Protein AF-A0A1E3YNJ9-F1 (afdb_monomer)

Sequence (298 aa):
MRACDGAISGGDGPVDPVRRWPCVVFVIGLLGLYGPTLVGLASDWITDDNYAHGILVPPFVAWLVWQRRDRLRDLPVRPSAFGAWMVAAGLLLYLLGQTAFEFFLTRVSLLVVMAGALVYLFGWRHLRACAFPFVLVALAIPLPALIFNEIALPLQLVASRLGVGLLDLAQVPAIREGNVIYLPQATLEVAEACSGVRSLMSLGTLALVYGYLARPSLAARSLVLISVLPAVIVANGLRVAASGLVAHRFGADAALGPLHAVAGWIFFGTALLLIAAVDRASSAWPGGRAGAVAGEPV

Solvent-accessible surface area (backbone atoms only — not comparable to full-atom values): 15883 Å² total; per-residue (Å²): 141,80,84,81,81,81,76,80,79,79,78,88,68,73,86,53,75,83,56,52,56,61,52,50,54,48,51,53,51,46,50,68,72,40,41,67,58,53,51,52,53,53,47,43,24,73,74,34,76,62,41,38,58,31,66,56,40,62,62,50,39,51,51,54,50,60,75,38,45,65,66,59,66,73,47,81,75,50,54,31,78,65,14,54,56,35,27,51,51,12,53,50,38,28,50,50,13,62,77,66,74,35,65,45,43,36,55,52,14,53,54,37,28,53,50,9,48,38,16,33,61,39,3,65,67,50,42,60,76,41,42,65,52,52,52,49,55,55,72,45,52,69,68,52,68,69,62,47,48,68,52,32,52,60,39,13,39,51,20,41,51,46,8,46,58,49,27,51,74,68,71,43,75,66,47,76,59,72,38,35,38,42,38,96,68,31,76,46,68,49,43,76,92,54,19,35,51,41,55,44,50,41,47,38,51,49,28,48,53,45,20,67,76,74,35,92,47,69,68,57,22,49,50,40,38,60,37,36,59,62,22,35,48,52,25,35,10,52,46,45,23,51,38,49,54,39,13,69,76,63,28,47,65,54,32,70,37,76,56,36,61,54,47,52,54,52,30,48,51,47,20,52,51,46,32,51,49,52,46,50,56,58,71,69,42,73,83,61,66,75,63,74,81,70,84,78,84,133

Structure (mmCIF, N/CA/C/O backbone):
data_AF-A0A1E3YNJ9-F1
#
_entry.id   AF-A0A1E3YNJ9-F1
#
loop_
_atom_site.group_PDB
_atom_site.id
_atom_site.type_symbol
_atom_site.label_atom_id
_atom_site.label_alt_id
_atom_site.label_comp_id
_atom_site.label_asym_id
_atom_site.label_entity_id
_atom_site.label_seq_id
_atom_site.pdbx_PDB_ins_code
_atom_site.Cartn_x
_atom_site.Cartn_y
_atom_site.Cartn_z
_atom_site.occupancy
_atom_site.B_iso_or_equiv
_atom_site.auth_seq_id
_atom_site.auth_comp_id
_atom_site.auth_asym_id
_atom_site.auth_atom_id
_atom_site.pdbx_PDB_model_num
ATOM 1 N N . MET A 1 1 ? -20.860 2.719 62.674 1.00 38.94 1 MET A N 1
ATOM 2 C CA . MET A 1 1 ? -20.966 3.399 61.365 1.00 38.94 1 MET A CA 1
ATOM 3 C C . MET A 1 1 ? -19.966 2.751 60.412 1.00 38.94 1 MET A C 1
ATOM 5 O O . MET A 1 1 ? -18.800 3.112 60.425 1.00 38.94 1 MET A O 1
ATOM 9 N N . ARG A 1 2 ? -20.382 1.704 59.689 1.00 35.38 2 ARG A N 1
ATOM 10 C CA . ARG A 1 2 ? -19.599 1.082 58.608 1.00 35.38 2 ARG A CA 1
ATOM 11 C C . ARG A 1 2 ? -20.254 1.527 57.305 1.00 35.38 2 ARG A C 1
ATOM 13 O O . ARG A 1 2 ? -21.434 1.244 57.110 1.00 35.38 2 ARG A O 1
ATOM 20 N N . ALA A 1 3 ? -19.535 2.297 56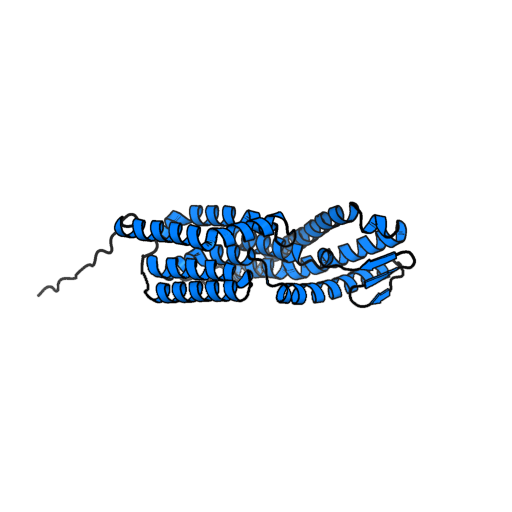.496 1.00 40.09 3 ALA A N 1
ATOM 21 C CA . ALA A 1 3 ? -19.990 2.672 55.167 1.00 40.09 3 ALA A CA 1
ATOM 22 C C . ALA A 1 3 ? -19.965 1.422 54.278 1.00 40.09 3 ALA A C 1
ATOM 24 O O . ALA A 1 3 ? -19.005 0.656 54.301 1.00 40.09 3 ALA A O 1
ATOM 25 N N . CYS A 1 4 ? -21.070 1.192 53.574 1.00 40.19 4 CYS A N 1
ATOM 26 C CA . CYS A 1 4 ? -21.217 0.128 52.597 1.00 40.19 4 CYS A CA 1
ATOM 27 C C . CYS A 1 4 ? -20.435 0.504 51.335 1.00 40.19 4 CYS A C 1
ATOM 29 O O . CYS A 1 4 ? -20.830 1.429 50.627 1.00 40.19 4 CYS A O 1
ATOM 31 N N . ASP A 1 5 ? -19.363 -0.227 51.048 1.00 38.97 5 ASP A N 1
ATOM 32 C CA . ASP A 1 5 ? -18.729 -0.220 49.735 1.00 38.97 5 ASP A CA 1
ATOM 33 C C . ASP A 1 5 ? -19.637 -0.967 48.753 1.00 38.97 5 ASP A C 1
ATOM 35 O O . ASP A 1 5 ? -19.740 -2.196 48.753 1.00 38.97 5 ASP A O 1
ATOM 39 N N . GLY A 1 6 ? -20.341 -0.196 47.926 1.00 34.81 6 GLY A N 1
ATOM 40 C CA . GLY A 1 6 ? -21.074 -0.694 46.771 1.00 34.81 6 GLY A CA 1
ATOM 41 C C . GLY A 1 6 ? -20.099 -1.145 45.689 1.00 34.81 6 GLY A C 1
ATOM 42 O O . GLY A 1 6 ? -19.762 -0.380 44.787 1.00 34.81 6 GLY A O 1
ATOM 43 N N . ALA A 1 7 ? -19.646 -2.393 45.780 1.00 37.34 7 ALA A N 1
ATOM 44 C CA . ALA A 1 7 ? -18.962 -3.074 44.695 1.00 37.34 7 ALA A CA 1
ATOM 45 C C . ALA A 1 7 ? -19.942 -3.259 43.526 1.00 37.34 7 ALA A C 1
ATOM 47 O O . ALA A 1 7 ? -20.805 -4.136 43.539 1.00 37.34 7 ALA A O 1
ATOM 48 N N . ILE A 1 8 ? -19.811 -2.411 42.508 1.00 39.88 8 ILE A N 1
ATOM 49 C CA . ILE A 1 8 ? -20.417 -2.629 41.196 1.00 39.88 8 ILE A CA 1
ATOM 50 C C . ILE A 1 8 ? -19.634 -3.785 40.566 1.00 39.88 8 ILE A C 1
ATOM 52 O O . ILE A 1 8 ? -18.556 -3.590 40.002 1.00 39.88 8 ILE A O 1
ATOM 56 N N . SER A 1 9 ? -20.152 -5.001 40.712 1.00 39.50 9 SER A N 1
ATOM 57 C CA . SER A 1 9 ? -19.689 -6.183 39.992 1.00 39.50 9 SER A CA 1
ATOM 58 C C . SER A 1 9 ? -19.993 -6.002 38.501 1.00 39.50 9 SER A C 1
ATOM 60 O O . SER A 1 9 ? -21.090 -6.266 38.012 1.00 39.50 9 SER A O 1
ATOM 62 N N . GLY A 1 10 ? -19.012 -5.479 37.765 1.00 37.53 10 GLY A N 1
ATOM 63 C CA . GLY A 1 10 ? -19.033 -5.425 36.308 1.00 37.53 10 GLY A CA 1
ATOM 64 C C . GLY A 1 10 ? -18.959 -6.840 35.750 1.00 37.53 10 GLY A C 1
ATOM 65 O O . GLY A 1 10 ? -17.893 -7.439 35.767 1.00 37.53 10 GLY A O 1
ATOM 66 N N . GLY A 1 11 ? -20.114 -7.346 35.317 1.00 39.56 11 GLY A N 1
ATOM 67 C CA . GLY A 1 11 ? -20.367 -8.714 34.877 1.00 39.56 11 GLY A CA 1
ATOM 68 C C . GLY A 1 11 ? -19.295 -9.344 33.991 1.00 39.56 11 GLY A C 1
ATOM 69 O O . GLY A 1 11 ? -19.102 -8.953 32.840 1.00 39.56 11 GLY A O 1
ATOM 70 N N . ASP A 1 12 ? -18.708 -10.411 34.521 1.00 52.44 12 ASP A N 1
ATOM 71 C CA . ASP A 1 12 ? -18.111 -11.495 33.757 1.00 52.44 12 ASP A CA 1
ATOM 72 C C . ASP A 1 12 ? -19.233 -12.265 33.044 1.00 52.44 12 ASP A C 1
ATOM 74 O O . ASP A 1 12 ? -20.016 -12.984 33.668 1.00 52.44 12 ASP A O 1
ATOM 78 N N . GLY A 1 13 ? -19.353 -12.110 31.726 1.00 41.00 13 GLY A N 1
ATOM 79 C CA . GLY A 1 13 ? -20.341 -12.848 30.944 1.00 41.00 13 GLY A CA 1
ATOM 80 C C . GLY A 1 13 ? -20.033 -12.888 29.444 1.00 41.00 13 GLY A C 1
ATOM 81 O O . GLY A 1 13 ? -19.417 -11.965 28.910 1.00 41.00 13 GLY A O 1
ATOM 82 N N . PRO A 1 14 ? -20.429 -13.959 28.724 1.00 48.47 14 PRO A N 1
ATOM 83 C CA . PRO A 1 14 ? -20.410 -13.980 27.258 1.00 48.47 14 PRO A CA 1
ATOM 84 C C . PRO A 1 14 ? -21.212 -12.791 26.712 1.00 48.47 14 PRO A C 1
ATOM 86 O O . PRO A 1 14 ? -22.148 -12.360 27.374 1.00 48.47 14 PRO A O 1
ATOM 89 N N . VAL A 1 15 ? -20.871 -12.290 25.512 1.00 55.91 15 VAL A N 1
ATOM 90 C CA . VAL A 1 15 ? -21.579 -11.175 24.841 1.00 55.91 15 VAL A CA 1
ATOM 91 C C . VAL A 1 15 ? -23.086 -11.293 25.079 1.00 55.91 15 VAL A C 1
ATOM 93 O O . VAL A 1 15 ? -23.710 -12.237 24.574 1.00 55.91 15 VAL A O 1
ATOM 96 N N . ASP A 1 16 ? -23.611 -10.364 25.882 1.00 58.84 16 ASP A N 1
ATOM 97 C CA . ASP A 1 16 ? -24.986 -10.350 26.379 1.00 58.84 16 ASP A CA 1
ATOM 98 C C . ASP A 1 16 ? -25.958 -10.579 25.202 1.00 58.84 16 ASP A C 1
ATOM 100 O O . ASP A 1 16 ? -25.795 -9.926 24.161 1.00 58.84 16 ASP A O 1
ATOM 104 N N . PRO A 1 17 ? -26.919 -11.523 25.272 1.00 54.91 17 PRO A N 1
ATOM 105 C CA . PRO A 1 17 ? -27.880 -11.789 24.195 1.00 54.91 17 PRO A CA 1
ATOM 106 C C . PRO A 1 17 ? -28.541 -10.526 23.620 1.00 54.91 17 PRO A C 1
ATOM 108 O O . PRO A 1 17 ? -28.783 -10.470 22.412 1.00 54.91 17 PRO A O 1
ATOM 111 N N . VAL A 1 18 ? -28.718 -9.476 24.430 1.00 58.31 18 VAL A N 1
ATOM 112 C CA . VAL A 1 18 ? -29.244 -8.158 24.019 1.00 58.31 18 VAL A CA 1
ATOM 113 C C . VAL A 1 18 ? -28.387 -7.480 22.934 1.00 58.31 18 VAL A C 1
ATOM 115 O O . VAL A 1 18 ? -28.893 -6.719 22.112 1.00 58.31 18 VAL A O 1
ATOM 118 N N . ARG A 1 19 ? -27.087 -7.785 22.863 1.00 67.12 19 ARG A N 1
ATOM 119 C CA . ARG A 1 19 ? -26.142 -7.223 21.881 1.00 67.12 19 ARG A CA 1
ATOM 120 C C . ARG A 1 19 ? -26.004 -8.012 20.594 1.00 67.12 19 ARG A C 1
ATOM 122 O O . ARG A 1 19 ? -25.503 -7.470 19.610 1.00 67.12 19 ARG A O 1
ATOM 129 N N . ARG A 1 20 ? -26.437 -9.271 20.572 1.00 76.12 20 ARG A N 1
ATOM 130 C CA . ARG A 1 20 ? -26.315 -10.115 19.377 1.00 76.12 20 ARG A CA 1
ATOM 131 C C . ARG A 1 20 ? -27.227 -9.621 18.259 1.00 76.12 20 ARG A C 1
ATOM 133 O O . ARG A 1 20 ? -26.799 -9.572 17.111 1.00 76.12 20 ARG A O 1
ATOM 140 N N . TRP A 1 21 ? -28.440 -9.187 18.601 1.00 83.25 21 TRP A N 1
ATOM 141 C CA . TRP A 1 21 ? -29.416 -8.707 17.623 1.00 83.25 21 TRP A CA 1
ATOM 142 C C . TRP A 1 21 ? -28.972 -7.422 16.896 1.00 83.25 21 TRP A C 1
ATOM 144 O O . TRP A 1 21 ? -28.970 -7.433 15.665 1.00 83.25 21 TRP A O 1
ATOM 154 N N . PRO A 1 22 ? -28.492 -6.358 17.581 1.00 85.44 22 PRO A N 1
ATOM 155 C CA . PRO A 1 22 ? -27.909 -5.194 16.911 1.00 85.44 22 PRO A CA 1
ATOM 156 C C . PRO A 1 22 ? -26.758 -5.537 15.959 1.00 85.44 22 PRO A C 1
ATOM 158 O O . PRO A 1 22 ? -26.688 -4.978 14.869 1.00 85.44 22 PRO A O 1
ATOM 161 N N . CYS A 1 23 ? -25.880 -6.476 16.332 1.00 86.94 23 CYS A N 1
ATOM 162 C CA . CYS A 1 23 ? -24.790 -6.917 15.459 1.00 86.94 23 CYS A CA 1
ATOM 163 C C . CYS A 1 23 ? -25.310 -7.615 14.197 1.00 86.94 23 CYS A C 1
ATOM 165 O O . CYS A 1 23 ? -24.833 -7.323 13.106 1.00 86.94 23 CYS A O 1
ATOM 167 N N . VAL A 1 24 ? -26.290 -8.515 14.331 1.00 89.62 24 VAL A N 1
ATOM 168 C CA . VAL A 1 24 ? -26.886 -9.225 13.187 1.00 89.62 24 VAL A CA 1
ATOM 169 C C . VAL A 1 24 ? -27.584 -8.245 12.244 1.00 89.62 24 VAL A C 1
ATOM 171 O O . VAL A 1 24 ? -27.327 -8.273 11.043 1.00 89.62 24 VAL A O 1
ATOM 174 N N . VAL A 1 25 ? -28.402 -7.335 12.781 1.00 91.06 25 VAL A N 1
ATOM 175 C CA . VAL A 1 25 ? -29.080 -6.298 11.986 1.00 91.06 25 VAL A CA 1
ATOM 176 C C . VAL A 1 25 ? -28.065 -5.399 11.283 1.00 91.06 25 VAL A C 1
ATOM 178 O O . VAL A 1 25 ? -28.225 -5.121 10.098 1.00 91.06 25 VAL A O 1
ATOM 181 N N . PHE A 1 26 ? -27.000 -4.988 11.977 1.00 92.81 26 PHE A N 1
ATOM 182 C CA . PHE A 1 26 ? -25.934 -4.193 11.374 1.00 92.81 26 PHE A CA 1
ATOM 183 C C . PHE A 1 26 ? -25.247 -4.939 10.229 1.00 92.81 26 PHE A C 1
ATOM 185 O O . PHE A 1 26 ? -25.080 -4.361 9.165 1.00 92.81 26 PHE A O 1
ATOM 192 N N . VAL A 1 27 ? -24.887 -6.214 10.409 1.00 92.62 27 VAL A N 1
ATOM 193 C CA . VAL A 1 27 ? -24.244 -7.014 9.353 1.00 92.62 27 VAL A CA 1
ATOM 194 C C . VAL A 1 27 ? -25.167 -7.180 8.147 1.00 92.62 27 VAL A C 1
ATOM 196 O O . VAL A 1 27 ? -24.719 -6.990 7.022 1.00 92.62 27 VAL A O 1
ATOM 199 N N . ILE A 1 28 ? -26.453 -7.473 8.356 1.00 93.50 28 ILE A N 1
ATOM 200 C CA . ILE A 1 28 ? -27.432 -7.578 7.263 1.00 93.50 28 ILE A CA 1
ATOM 201 C C . ILE A 1 28 ? -27.574 -6.235 6.538 1.00 93.50 28 ILE A C 1
ATOM 203 O O . ILE A 1 28 ? -27.511 -6.197 5.312 1.00 93.50 28 ILE A O 1
ATOM 207 N N . GLY A 1 29 ? -27.718 -5.131 7.277 1.00 94.50 29 GLY A N 1
ATOM 208 C CA . GLY A 1 29 ? -27.809 -3.789 6.700 1.00 94.50 29 GLY A CA 1
ATOM 209 C C . GLY A 1 29 ? -26.542 -3.390 5.942 1.00 94.50 29 GLY A C 1
ATOM 210 O O . GLY A 1 29 ? -26.626 -2.839 4.847 1.00 94.50 29 GLY A O 1
ATOM 211 N N . LEU A 1 30 ? -25.371 -3.731 6.483 1.00 94.56 30 LEU A N 1
ATOM 212 C CA . LEU A 1 30 ? -24.079 -3.507 5.847 1.00 94.56 30 LEU A CA 1
ATOM 213 C C . LEU A 1 30 ? -23.974 -4.293 4.537 1.00 94.56 30 LEU A C 1
ATOM 215 O O . LEU A 1 30 ? -23.636 -3.706 3.518 1.00 94.56 30 LEU A O 1
ATOM 219 N N . LEU A 1 31 ? -24.302 -5.588 4.539 1.00 94.19 31 LEU A N 1
ATOM 220 C CA . LEU A 1 31 ? -24.270 -6.422 3.335 1.00 94.19 31 LEU A CA 1
ATOM 221 C C . LEU A 1 31 ? -25.295 -5.966 2.288 1.00 94.19 31 LEU A C 1
ATOM 223 O O . LEU A 1 31 ? -24.981 -5.960 1.101 1.00 94.19 31 LEU A O 1
ATOM 227 N N . GLY A 1 32 ? -26.488 -5.545 2.712 1.00 95.75 32 GLY A N 1
ATOM 228 C CA . GLY A 1 32 ? -27.513 -5.012 1.814 1.00 95.75 32 GLY A CA 1
ATOM 229 C C . GLY A 1 32 ? -27.095 -3.701 1.143 1.00 95.75 32 GLY A C 1
ATOM 230 O O . GLY A 1 32 ? -27.278 -3.549 -0.061 1.00 95.75 32 GLY A O 1
ATOM 231 N N . LEU A 1 33 ? -26.500 -2.772 1.899 1.00 96.19 33 LEU A N 1
ATOM 232 C CA . LEU A 1 33 ? -26.086 -1.459 1.390 1.00 96.19 33 LEU A CA 1
ATOM 233 C C . LEU A 1 33 ? -24.766 -1.508 0.604 1.00 96.19 33 LEU A C 1
ATOM 235 O O . LEU A 1 33 ? -24.646 -0.900 -0.458 1.00 96.19 33 LEU A O 1
ATOM 239 N N . TYR A 1 34 ? -23.770 -2.230 1.120 1.00 97.12 34 TYR A N 1
ATOM 240 C CA . TYR A 1 34 ? -22.413 -2.281 0.565 1.00 97.12 34 TYR A CA 1
ATOM 241 C C . TYR A 1 34 ? -22.156 -3.490 -0.335 1.00 97.12 34 TYR A C 1
ATOM 243 O O . TYR A 1 34 ? -21.054 -3.605 -0.864 1.00 97.12 34 TYR A O 1
ATOM 251 N N . GLY A 1 35 ? -23.132 -4.374 -0.554 1.00 96.19 35 GLY A N 1
ATOM 252 C CA . GLY A 1 35 ? -22.990 -5.540 -1.433 1.00 96.19 35 GLY A CA 1
ATOM 253 C C . GLY A 1 35 ? -22.380 -5.202 -2.802 1.00 96.19 35 GLY A C 1
ATOM 254 O O . GLY A 1 35 ? -21.340 -5.769 -3.140 1.00 96.19 35 GLY A O 1
ATOM 255 N N . PRO A 1 36 ? -22.926 -4.227 -3.557 1.00 95.38 36 PRO A N 1
ATOM 256 C CA . PRO A 1 36 ? -22.342 -3.799 -4.830 1.00 95.38 36 PRO A CA 1
ATOM 257 C C . PRO A 1 36 ? -20.915 -3.249 -4.693 1.00 95.38 36 PRO A C 1
ATOM 259 O O . PRO A 1 36 ? -20.054 -3.556 -5.515 1.00 95.38 36 PRO A O 1
ATOM 262 N N . THR A 1 37 ? -20.632 -2.482 -3.633 1.00 95.75 37 THR A N 1
ATOM 263 C CA . THR A 1 37 ? -19.290 -1.943 -3.356 1.00 95.75 37 THR A CA 1
ATOM 264 C C . THR A 1 37 ? -18.281 -3.058 -3.079 1.00 95.75 37 THR A C 1
ATOM 266 O O . THR A 1 37 ? -17.157 -2.993 -3.568 1.00 95.75 37 THR A O 1
ATOM 269 N N . LEU A 1 38 ? -18.678 -4.092 -2.332 1.00 96.06 38 LEU A N 1
ATOM 270 C CA . LEU A 1 38 ? -17.850 -5.264 -2.043 1.00 96.06 38 LEU A CA 1
ATOM 271 C C . LEU A 1 38 ? -17.589 -6.097 -3.302 1.00 96.06 38 LEU A C 1
ATOM 273 O O . LEU A 1 38 ? -16.463 -6.542 -3.502 1.00 96.06 38 LEU A O 1
ATOM 277 N N . VAL A 1 39 ? -18.595 -6.270 -4.167 1.00 96.50 39 VAL A N 1
ATOM 278 C CA . VAL A 1 39 ? -18.433 -6.949 -5.465 1.00 96.50 39 VAL A CA 1
ATOM 279 C C . VAL A 1 39 ? -17.485 -6.168 -6.372 1.00 96.50 39 VAL A C 1
ATOM 281 O O . VAL A 1 39 ? -16.578 -6.763 -6.944 1.00 96.50 39 VAL A O 1
ATOM 284 N N . GLY A 1 40 ? -17.637 -4.844 -6.461 1.00 95.75 40 GLY A N 1
ATOM 285 C CA . GLY A 1 40 ? -16.719 -3.996 -7.225 1.00 95.75 40 GLY A CA 1
ATOM 286 C C . GLY A 1 40 ? -15.291 -4.052 -6.682 1.00 95.75 40 GLY A C 1
ATOM 287 O O . GLY A 1 40 ? -14.345 -4.173 -7.448 1.00 95.75 40 GLY A O 1
ATOM 288 N N . LEU A 1 41 ? -15.128 -4.043 -5.357 1.00 95.62 41 LEU A N 1
ATOM 289 C CA . LEU A 1 41 ? -13.817 -4.169 -4.722 1.00 95.62 41 LEU A CA 1
ATOM 290 C C . LEU A 1 41 ? -13.169 -5.538 -5.005 1.00 95.62 41 LEU A C 1
ATOM 292 O O . LEU A 1 41 ? -11.984 -5.603 -5.312 1.00 95.62 41 LEU A O 1
ATOM 296 N N . ALA A 1 42 ? -13.948 -6.621 -4.953 1.00 96.38 42 ALA A N 1
ATOM 297 C CA . ALA A 1 42 ? -13.473 -7.956 -5.307 1.00 96.38 42 ALA A CA 1
ATOM 298 C C . ALA A 1 42 ? -13.126 -8.077 -6.798 1.00 96.38 42 ALA A C 1
ATOM 300 O O . ALA A 1 42 ? -12.149 -8.739 -7.135 1.00 96.38 42 ALA A O 1
ATOM 301 N N . SER A 1 43 ? -13.898 -7.428 -7.677 1.00 96.25 43 SER A N 1
ATOM 302 C CA . SER A 1 43 ? -13.597 -7.356 -9.109 1.00 96.25 43 SER A CA 1
ATOM 303 C C . SER A 1 43 ? -12.246 -6.689 -9.341 1.00 96.25 43 SER A C 1
ATOM 305 O O . SER A 1 43 ? -11.403 -7.280 -10.007 1.00 96.25 43 SER A O 1
ATOM 307 N N . ASP A 1 44 ? -12.000 -5.526 -8.731 1.00 94.81 44 ASP A N 1
ATOM 308 C CA . ASP A 1 44 ? -10.725 -4.814 -8.866 1.00 94.81 44 ASP A CA 1
ATOM 309 C C . ASP A 1 44 ? -9.543 -5.682 -8.418 1.00 94.81 44 ASP A C 1
ATOM 311 O O . ASP A 1 44 ? -8.535 -5.748 -9.110 1.00 94.81 44 ASP A O 1
ATOM 315 N N . TRP A 1 45 ? -9.671 -6.425 -7.314 1.00 95.62 45 TRP A N 1
ATOM 316 C CA . TRP A 1 45 ? -8.609 -7.332 -6.854 1.00 95.62 45 TRP A CA 1
ATOM 317 C C . TRP A 1 45 ? -8.319 -8.501 -7.802 1.00 95.62 45 TRP A C 1
ATOM 319 O O . TRP A 1 45 ? -7.269 -9.127 -7.682 1.00 95.62 45 TRP A O 1
ATOM 329 N N . ILE A 1 46 ? -9.244 -8.837 -8.700 1.00 95.00 46 ILE A N 1
ATOM 330 C CA . ILE A 1 46 ? -9.094 -9.940 -9.656 1.00 95.00 46 ILE A CA 1
ATOM 331 C C . ILE A 1 46 ? -8.614 -9.421 -11.013 1.00 95.00 46 ILE A C 1
ATOM 333 O O . ILE A 1 46 ? -7.829 -10.096 -11.676 1.00 95.00 46 ILE A O 1
ATOM 337 N N . THR A 1 47 ? -9.099 -8.257 -11.443 1.00 93.25 47 THR A N 1
ATOM 338 C CA . THR A 1 47 ? -8.870 -7.740 -12.798 1.00 93.25 47 THR A CA 1
ATOM 339 C C . THR A 1 47 ? -7.785 -6.675 -12.877 1.00 93.25 47 THR A C 1
ATOM 341 O O . THR A 1 47 ? -7.209 -6.498 -13.947 1.00 93.25 47 THR A O 1
ATOM 344 N N . ASP A 1 48 ? -7.511 -5.957 -11.786 1.00 90.88 48 ASP A N 1
ATOM 345 C CA . ASP A 1 48 ? -6.443 -4.962 -11.718 1.00 90.88 48 ASP A CA 1
ATOM 346 C C . ASP A 1 48 ? -5.232 -5.531 -10.973 1.00 90.88 48 ASP A C 1
ATOM 348 O O . ASP A 1 48 ? -5.193 -5.648 -9.743 1.00 90.88 48 ASP A O 1
ATOM 352 N N . ASP A 1 49 ? -4.191 -5.839 -11.742 1.00 87.25 49 ASP A N 1
ATOM 353 C CA . ASP A 1 49 ? -2.930 -6.333 -11.212 1.00 87.25 49 ASP A CA 1
ATOM 354 C C . ASP A 1 49 ? -2.300 -5.407 -10.149 1.00 87.25 49 ASP A C 1
ATOM 356 O O . ASP A 1 49 ? -1.531 -5.884 -9.310 1.00 87.25 49 ASP A O 1
ATOM 360 N N . ASN A 1 50 ? -2.566 -4.092 -10.178 1.00 89.50 50 ASN A N 1
ATOM 361 C CA . ASN A 1 50 ? -2.030 -3.135 -9.202 1.00 89.50 50 ASN A CA 1
ATOM 362 C C . ASN A 1 50 ? -2.574 -3.375 -7.785 1.00 89.50 50 ASN A C 1
ATOM 364 O O . ASN A 1 50 ? -1.911 -3.003 -6.811 1.00 89.50 50 ASN A O 1
ATOM 368 N N . TYR A 1 51 ? -3.742 -4.014 -7.670 1.00 92.38 51 TYR A N 1
ATOM 369 C CA . TYR A 1 51 ? -4.437 -4.283 -6.409 1.00 92.38 51 TYR A CA 1
ATOM 370 C C . TYR A 1 51 ? -4.664 -5.772 -6.137 1.00 92.38 51 TYR A C 1
ATOM 372 O O . TYR A 1 51 ? -5.394 -6.123 -5.208 1.00 92.38 51 TYR A O 1
ATOM 380 N N . ALA A 1 52 ? -3.991 -6.654 -6.879 1.00 91.81 52 ALA A N 1
ATOM 381 C CA . ALA A 1 52 ? -4.109 -8.103 -6.725 1.00 91.81 52 ALA A CA 1
ATOM 382 C C . ALA A 1 52 ? -3.798 -8.603 -5.299 1.00 91.81 52 ALA A C 1
ATOM 384 O O . ALA A 1 52 ? -4.354 -9.606 -4.852 1.00 91.81 52 ALA A O 1
ATOM 385 N N . HIS A 1 53 ? -2.960 -7.894 -4.528 1.00 93.12 53 HIS A N 1
ATOM 386 C CA . HIS A 1 53 ? -2.697 -8.220 -3.116 1.00 93.12 53 HIS A CA 1
ATOM 387 C C . HIS A 1 53 ? -3.953 -8.149 -2.239 1.00 93.12 53 HIS A C 1
ATOM 389 O O . HIS A 1 53 ? -4.018 -8.825 -1.209 1.00 93.12 53 HIS A O 1
ATOM 395 N N . GLY A 1 54 ? -4.950 -7.357 -2.641 1.00 95.06 54 GLY A N 1
ATOM 396 C CA . GLY A 1 54 ? -6.194 -7.153 -1.911 1.00 95.06 54 GLY A CA 1
ATOM 397 C C . GLY A 1 54 ? -6.990 -8.439 -1.698 1.00 95.06 54 GLY A C 1
ATOM 398 O O . GLY A 1 54 ? -7.616 -8.583 -0.651 1.00 95.06 54 GLY A O 1
ATOM 399 N N . ILE A 1 55 ? -6.878 -9.432 -2.589 1.00 95.38 55 ILE A N 1
ATOM 400 C CA . ILE A 1 55 ? -7.584 -10.717 -2.452 1.00 95.38 55 ILE A CA 1
ATOM 401 C C . ILE A 1 55 ? -7.184 -11.489 -1.184 1.00 95.38 55 ILE A C 1
ATOM 403 O O . ILE A 1 55 ? -7.990 -12.218 -0.604 1.00 95.38 55 ILE A O 1
ATOM 407 N N . LEU A 1 56 ? -5.945 -11.301 -0.714 1.00 94.88 56 LEU A N 1
ATOM 408 C CA . LEU A 1 56 ? -5.416 -11.956 0.484 1.00 94.88 56 LEU A CA 1
ATOM 409 C C . LEU A 1 56 ? -5.760 -11.200 1.773 1.00 94.88 56 LEU A C 1
ATOM 411 O O . LEU A 1 56 ? -5.644 -11.761 2.865 1.00 94.88 56 LEU A O 1
ATOM 415 N N . VAL A 1 57 ? -6.202 -9.945 1.674 1.00 96.12 57 VAL A N 1
ATOM 416 C CA . VAL A 1 57 ? -6.461 -9.099 2.842 1.00 96.12 57 VAL A CA 1
ATOM 417 C C . VAL A 1 57 ? -7.679 -9.573 3.649 1.00 96.12 57 VAL A C 1
ATOM 419 O O . VAL A 1 57 ? -7.509 -9.783 4.852 1.00 96.12 57 VAL A O 1
ATOM 422 N N . PRO A 1 58 ? -8.877 -9.811 3.071 1.00 95.12 58 PRO A N 1
ATOM 423 C CA . PRO A 1 58 ? -10.027 -10.305 3.829 1.00 95.12 58 PRO A CA 1
ATOM 424 C C . PRO A 1 58 ? -9.779 -11.613 4.601 1.00 95.12 58 PRO A C 1
ATOM 426 O O . PRO A 1 58 ? -10.064 -11.628 5.803 1.00 95.12 58 PRO A O 1
ATOM 429 N N . PRO A 1 59 ? -9.231 -12.696 4.003 1.00 96.12 59 PRO A N 1
ATOM 430 C CA . PRO A 1 59 ? -8.987 -13.929 4.750 1.00 96.12 59 PRO A CA 1
ATOM 431 C C . PRO A 1 59 ? -7.935 -13.733 5.847 1.00 96.12 59 PRO A C 1
ATOM 433 O O . PRO A 1 59 ? -8.099 -14.262 6.947 1.00 96.12 59 PRO A O 1
ATOM 436 N N . PHE A 1 60 ? -6.898 -12.926 5.600 1.00 95.38 60 PHE A N 1
ATOM 437 C CA . PHE A 1 60 ? -5.896 -12.618 6.618 1.00 95.38 60 PHE A CA 1
ATOM 438 C C . PHE A 1 60 ? -6.483 -11.808 7.782 1.00 95.38 60 PHE A C 1
ATOM 440 O O . PHE A 1 60 ? -6.228 -12.120 8.944 1.00 95.38 60 PHE A O 1
ATOM 447 N N . VAL A 1 61 ? -7.308 -10.798 7.497 1.00 96.56 61 VAL A N 1
ATOM 448 C CA . VAL A 1 61 ? -8.011 -10.011 8.519 1.00 96.56 61 VAL A CA 1
ATOM 449 C C . VAL A 1 61 ? -8.957 -10.893 9.333 1.00 96.56 61 VAL A C 1
ATOM 451 O O . VAL A 1 61 ? -8.953 -10.806 10.562 1.00 96.56 61 VAL A O 1
ATOM 454 N N . ALA A 1 62 ? -9.715 -11.777 8.681 1.00 95.81 62 ALA A N 1
ATOM 455 C CA . ALA A 1 62 ? -10.595 -12.724 9.361 1.00 95.81 62 ALA A CA 1
ATOM 456 C C . ALA A 1 62 ? -9.806 -13.661 10.289 1.00 95.81 62 ALA A C 1
ATOM 458 O O . ALA A 1 62 ? -10.157 -13.803 11.463 1.00 95.81 62 ALA A O 1
ATOM 459 N N . TRP A 1 63 ? -8.701 -14.234 9.803 1.00 96.25 63 TRP A N 1
ATOM 460 C CA . TRP A 1 63 ? -7.791 -15.051 10.608 1.00 96.25 63 TRP A CA 1
ATOM 461 C C . TRP A 1 63 ? -7.211 -14.273 11.798 1.00 96.25 63 TRP A C 1
ATOM 463 O O . TRP A 1 63 ? -7.195 -14.777 12.922 1.00 96.25 63 TRP A O 1
ATOM 473 N N . LEU A 1 64 ? -6.792 -13.025 11.589 1.00 94.62 64 LEU A N 1
ATOM 474 C CA . LEU A 1 64 ? -6.191 -12.197 12.630 1.00 94.62 64 LEU A CA 1
ATOM 475 C C . LEU A 1 64 ? -7.189 -11.824 13.733 1.00 94.62 64 LEU A C 1
ATOM 477 O O . LEU A 1 64 ? -6.853 -11.855 14.919 1.00 94.62 64 LEU A O 1
ATOM 481 N N . VAL A 1 65 ? -8.420 -11.476 13.354 1.00 94.50 65 VAL A N 1
ATOM 482 C CA . VAL A 1 65 ? -9.510 -11.213 14.305 1.00 94.50 65 VAL A CA 1
ATOM 483 C C . VAL A 1 65 ? -9.864 -12.493 15.059 1.00 94.50 65 VAL A C 1
ATOM 485 O O . VAL A 1 65 ? -10.005 -12.458 16.282 1.00 94.50 65 VAL A O 1
ATOM 488 N N . TRP A 1 66 ? -9.921 -13.635 14.368 1.00 94.88 66 TRP A N 1
ATOM 489 C CA . TRP A 1 66 ? -10.158 -14.943 14.980 1.00 94.88 66 TRP A CA 1
ATOM 490 C C . TRP A 1 66 ? -9.085 -15.317 16.008 1.00 94.88 66 TRP A C 1
ATOM 492 O O . TRP A 1 66 ? -9.421 -15.784 17.096 1.00 94.88 66 TRP A O 1
ATOM 502 N N . GLN A 1 67 ? -7.810 -15.065 15.704 1.00 93.69 67 GLN A N 1
ATOM 503 C CA . GLN A 1 67 ? -6.690 -15.319 16.614 1.00 93.69 67 GLN A CA 1
ATOM 504 C C . GLN A 1 67 ? -6.761 -14.453 17.884 1.00 93.69 67 GLN A C 1
ATOM 506 O O . GLN A 1 67 ? -6.287 -14.859 18.941 1.00 93.69 67 GLN A O 1
ATOM 511 N N . ARG A 1 68 ? -7.366 -13.262 17.799 1.00 92.00 68 ARG A N 1
ATOM 512 C CA . ARG A 1 68 ? -7.489 -12.310 18.918 1.00 92.00 68 ARG A CA 1
ATOM 513 C C . ARG A 1 68 ? -8.842 -12.321 19.607 1.00 92.00 68 ARG A C 1
ATOM 515 O O . ARG A 1 68 ? -9.065 -11.478 20.473 1.00 92.00 68 ARG A O 1
ATOM 522 N N . ARG A 1 69 ? -9.745 -13.230 19.243 1.00 92.88 69 ARG A N 1
ATOM 523 C CA . ARG A 1 69 ? -11.125 -13.236 19.748 1.00 92.88 69 ARG A CA 1
ATOM 524 C C . ARG A 1 69 ? -11.203 -13.256 21.277 1.00 92.88 69 ARG A C 1
ATOM 526 O O . ARG A 1 69 ? -12.050 -12.567 21.828 1.00 92.88 69 ARG A O 1
ATOM 533 N N . ASP A 1 70 ? -10.301 -13.981 21.943 1.00 91.94 70 ASP A N 1
ATOM 534 C CA . ASP A 1 70 ? -10.300 -14.106 23.404 1.00 91.94 70 ASP A CA 1
ATOM 535 C C . ASP A 1 70 ? -9.868 -12.775 24.037 1.00 91.94 70 ASP A C 1
ATOM 537 O O . ASP A 1 70 ? -10.610 -12.184 24.812 1.00 91.94 70 ASP A O 1
ATOM 541 N N . ARG A 1 71 ? -8.771 -12.182 23.545 1.00 90.44 71 ARG A N 1
ATOM 542 C CA . ARG A 1 71 ? -8.347 -10.828 23.942 1.00 90.44 71 ARG A CA 1
ATOM 543 C C . ARG A 1 71 ? -9.426 -9.773 23.688 1.00 90.44 71 ARG A C 1
ATOM 545 O O . ARG A 1 71 ? -9.571 -8.856 24.485 1.00 90.44 71 ARG A O 1
ATOM 552 N N . LEU A 1 72 ? -10.137 -9.848 22.562 1.00 91.06 72 LEU A N 1
ATOM 553 C CA . LEU A 1 72 ? -11.228 -8.921 22.247 1.00 91.06 72 LEU A CA 1
ATOM 554 C C . LEU A 1 72 ? -12.425 -9.120 23.180 1.00 91.06 72 LEU A C 1
ATOM 556 O O . LEU A 1 72 ? -13.064 -8.139 23.541 1.00 91.06 72 LEU A O 1
ATOM 560 N N . ARG A 1 73 ? -12.709 -10.361 23.579 1.00 90.62 73 ARG A N 1
ATOM 561 C CA . ARG A 1 73 ? -13.774 -10.696 24.527 1.00 90.62 73 ARG A CA 1
ATOM 562 C C . ARG A 1 73 ? -13.479 -10.174 25.933 1.00 90.62 73 ARG A C 1
ATOM 564 O O . ARG A 1 73 ? -14.406 -9.721 26.594 1.00 90.62 73 ARG A O 1
ATOM 571 N N . ASP A 1 74 ? -12.217 -10.191 26.345 1.00 92.50 74 ASP A N 1
ATOM 572 C CA . ASP A 1 74 ? -11.788 -9.740 27.675 1.00 92.50 74 ASP A CA 1
ATOM 573 C C . ASP A 1 74 ? -11.699 -8.205 27.792 1.00 92.50 74 ASP A C 1
ATOM 575 O O . ASP A 1 74 ? -11.514 -7.657 28.881 1.00 92.50 74 ASP A O 1
ATOM 579 N N . LEU A 1 75 ? -11.814 -7.467 26.679 1.00 93.06 75 LEU A N 1
ATOM 580 C CA . LEU A 1 75 ? -11.805 -6.008 26.725 1.00 93.06 75 LEU A CA 1
ATOM 581 C C . LEU A 1 75 ? -13.109 -5.467 27.329 1.00 93.06 75 LEU A C 1
ATOM 583 O O . LEU A 1 75 ? -14.202 -5.862 26.923 1.00 93.06 75 LEU A O 1
ATOM 587 N N . PRO A 1 76 ? -13.031 -4.460 28.219 1.00 92.00 76 PRO A N 1
ATOM 588 C CA . PRO A 1 76 ? -14.224 -3.874 28.806 1.00 92.00 76 PRO A CA 1
ATOM 589 C C . PRO A 1 76 ? -15.060 -3.181 27.726 1.00 92.00 76 PRO A C 1
ATOM 591 O O . PRO A 1 76 ? -14.589 -2.282 27.017 1.00 92.00 76 PRO A O 1
ATOM 594 N N . VAL A 1 77 ? -16.323 -3.587 27.632 1.00 92.56 77 VAL A N 1
ATOM 595 C CA . VAL A 1 77 ? -17.303 -3.032 26.699 1.00 92.56 77 VAL A CA 1
ATOM 596 C C . VAL A 1 77 ? -17.790 -1.683 27.227 1.00 92.56 77 VAL A C 1
ATOM 598 O O . VAL A 1 77 ? -18.494 -1.605 28.229 1.00 92.56 77 VAL A O 1
ATOM 601 N N . ARG A 1 78 ? -17.396 -0.600 26.548 1.00 93.38 78 ARG A N 1
ATOM 602 C CA . ARG A 1 78 ? -17.778 0.783 26.886 1.00 93.38 78 ARG A CA 1
ATOM 603 C C . ARG A 1 78 ? -18.328 1.493 25.642 1.00 93.38 78 ARG A C 1
ATOM 605 O O . ARG A 1 78 ? -17.585 2.267 25.032 1.00 93.38 78 ARG A O 1
ATOM 612 N N . PRO A 1 79 ? -19.576 1.191 25.228 1.00 92.50 79 PRO A N 1
ATOM 613 C CA . PRO A 1 79 ? -20.244 1.848 24.102 1.00 92.50 79 PRO A CA 1
ATOM 614 C C . PRO A 1 79 ? -20.148 3.372 24.180 1.00 92.50 79 PRO A C 1
ATOM 616 O O . PRO A 1 79 ? -20.195 3.958 25.262 1.00 92.50 79 PRO A O 1
ATOM 619 N N . SER A 1 80 ? -20.045 4.016 23.021 1.00 96.06 80 SER A N 1
ATOM 620 C CA . SER A 1 80 ? -20.019 5.473 22.919 1.00 96.06 80 SER A CA 1
ATOM 621 C C . SER A 1 80 ? -20.986 5.952 21.846 1.00 96.06 80 SER A C 1
ATOM 623 O O . SER A 1 80 ? -20.873 5.558 20.687 1.00 96.06 80 SER A O 1
ATOM 625 N N . ALA A 1 81 ? -21.888 6.869 22.205 1.00 95.12 81 ALA A N 1
ATOM 626 C CA . ALA A 1 81 ? -22.816 7.493 21.258 1.00 95.12 81 ALA A CA 1
ATOM 627 C C . ALA A 1 81 ? -22.097 8.211 20.100 1.00 95.12 81 ALA A C 1
ATOM 629 O O . ALA A 1 81 ? -22.664 8.356 19.022 1.00 95.12 81 ALA A O 1
ATOM 630 N N . PHE A 1 82 ? -20.822 8.582 20.276 1.00 96.94 82 PHE A N 1
ATOM 631 C CA . PHE A 1 82 ? -19.996 9.129 19.200 1.00 96.94 82 PHE A CA 1
ATOM 632 C C . PHE A 1 82 ? -19.880 8.182 17.995 1.00 96.94 82 PHE A C 1
ATOM 634 O O . PHE A 1 82 ? -19.803 8.637 16.857 1.00 96.94 82 PHE A O 1
ATOM 641 N N . GLY A 1 83 ? -19.944 6.865 18.215 1.00 96.69 83 GLY A N 1
ATOM 642 C CA . GLY A 1 83 ? -19.962 5.894 17.124 1.00 96.69 83 GLY A CA 1
ATOM 643 C C . GLY A 1 83 ? -21.154 6.073 16.176 1.00 96.69 83 GLY A C 1
ATOM 644 O O . GLY A 1 83 ? -21.004 5.848 14.980 1.00 96.69 83 GLY A O 1
ATOM 645 N N . ALA A 1 84 ? -22.303 6.563 16.659 1.00 96.31 84 ALA A N 1
ATOM 646 C CA . ALA A 1 84 ? -23.449 6.872 15.800 1.00 96.31 84 ALA A CA 1
ATOM 647 C C . ALA A 1 84 ? -23.158 8.058 14.866 1.00 96.31 84 ALA A C 1
ATOM 649 O O . ALA A 1 84 ? -23.503 8.003 13.688 1.00 96.31 84 ALA A O 1
ATOM 650 N N . TRP A 1 85 ? -22.454 9.086 15.353 1.00 97.94 85 TRP A N 1
ATOM 651 C CA . TRP A 1 85 ? -21.985 10.195 14.515 1.00 97.94 85 TRP A CA 1
ATOM 652 C C . TRP A 1 85 ? -20.978 9.732 13.463 1.00 97.94 85 TRP A C 1
ATOM 654 O O . TRP A 1 85 ? -21.052 10.169 12.319 1.00 97.94 85 TRP A O 1
ATOM 664 N N . MET A 1 86 ? -20.085 8.802 13.812 1.00 98.19 86 MET A N 1
ATOM 665 C CA . MET A 1 86 ? -19.175 8.186 12.840 1.00 98.19 86 MET A CA 1
ATOM 666 C C . MET A 1 86 ? -19.936 7.394 11.771 1.00 98.19 86 MET A C 1
ATOM 668 O O . MET A 1 86 ? -19.634 7.537 10.592 1.00 98.19 86 MET A O 1
ATOM 672 N N . VAL A 1 87 ? -20.945 6.600 12.153 1.00 97.94 87 VAL A N 1
ATOM 673 C CA . VAL A 1 87 ? -21.801 5.888 11.188 1.00 97.94 87 VAL A CA 1
ATOM 674 C C . VAL A 1 87 ? -22.527 6.878 10.279 1.00 97.94 87 VAL A C 1
ATOM 676 O O . VAL A 1 87 ? -22.488 6.709 9.066 1.00 97.94 87 VAL A O 1
ATOM 679 N N . ALA A 1 88 ? -23.128 7.935 10.832 1.00 98.06 88 ALA A N 1
ATOM 680 C CA . ALA A 1 88 ? -23.806 8.964 10.046 1.00 98.06 88 ALA A CA 1
ATOM 681 C C . ALA A 1 88 ? -22.851 9.664 9.063 1.00 98.06 88 ALA A C 1
ATOM 683 O O . ALA A 1 88 ? -23.187 9.825 7.892 1.00 98.06 88 ALA A O 1
ATOM 684 N N . ALA A 1 89 ? -21.640 10.016 9.506 1.00 98.31 89 ALA A N 1
ATOM 685 C CA . ALA A 1 89 ? -20.606 10.586 8.644 1.00 98.31 89 ALA A CA 1
ATOM 686 C C . ALA A 1 89 ? -20.167 9.606 7.544 1.00 98.31 89 ALA A C 1
ATOM 688 O O . ALA A 1 89 ? -20.018 10.003 6.393 1.00 98.31 89 ALA A O 1
ATOM 689 N N . GLY A 1 90 ? -20.013 8.320 7.870 1.00 98.31 90 GLY A N 1
ATOM 690 C CA . GLY A 1 90 ? -19.734 7.270 6.893 1.00 98.31 90 GLY A CA 1
ATOM 691 C C . GLY A 1 90 ? -20.850 7.142 5.854 1.00 98.31 90 GLY A C 1
ATOM 692 O O . GLY A 1 90 ? -20.579 7.163 4.662 1.00 98.31 90 GLY A O 1
ATOM 693 N N . LEU A 1 91 ? -22.115 7.112 6.267 1.00 98.12 91 LEU A N 1
ATOM 694 C CA . LEU A 1 91 ? -23.246 7.069 5.333 1.00 98.12 91 LEU A CA 1
ATOM 695 C C . LEU A 1 91 ? -23.335 8.331 4.462 1.00 98.12 91 LEU A C 1
ATOM 697 O O . LEU A 1 91 ? -23.650 8.233 3.279 1.00 98.12 91 LEU A O 1
ATOM 701 N N . LEU A 1 92 ? -23.002 9.505 5.003 1.00 98.19 92 LEU A N 1
ATOM 702 C CA . LEU A 1 92 ? -22.894 10.726 4.205 1.00 98.19 92 LEU A CA 1
ATOM 703 C C . LEU A 1 92 ? -21.766 10.620 3.169 1.00 98.19 92 LEU A C 1
ATOM 705 O O . LEU A 1 92 ? -21.983 10.957 2.010 1.00 98.19 92 LEU A O 1
ATOM 709 N N . LEU A 1 93 ? -20.591 10.102 3.548 1.00 97.75 93 LEU A N 1
ATOM 710 C CA . LEU A 1 93 ? -19.492 9.832 2.611 1.00 97.75 93 LEU A CA 1
ATOM 711 C C . LEU A 1 93 ? -19.897 8.829 1.525 1.00 97.75 93 LEU A C 1
ATOM 713 O O . LEU A 1 93 ? -19.528 9.011 0.368 1.00 97.75 93 LEU A O 1
ATOM 717 N N . TYR A 1 94 ? -20.671 7.801 1.880 1.00 97.75 94 TYR A N 1
ATOM 718 C CA . TYR A 1 94 ? -21.219 6.845 0.921 1.00 97.75 94 TYR A CA 1
ATOM 719 C C . TYR A 1 94 ? -22.124 7.540 -0.099 1.00 97.75 94 TYR A C 1
ATOM 721 O O . TYR A 1 94 ? -21.938 7.364 -1.300 1.00 97.75 94 TYR A O 1
ATOM 729 N N . LEU A 1 95 ? -23.067 8.367 0.369 1.00 97.56 95 LEU A N 1
ATOM 730 C CA . LEU A 1 95 ? -23.963 9.129 -0.503 1.00 97.56 95 LEU A CA 1
ATOM 731 C C . LEU A 1 95 ? -23.183 10.080 -1.411 1.00 97.56 95 LEU A C 1
ATOM 733 O O . LEU A 1 95 ? -23.424 10.089 -2.614 1.00 97.56 95 LEU A O 1
ATOM 737 N N . LEU A 1 96 ? -22.215 10.817 -0.862 1.00 97.50 96 LEU A N 1
ATOM 738 C CA . LEU A 1 96 ? -21.351 11.704 -1.641 1.00 97.50 96 LEU A CA 1
ATOM 739 C C . LEU A 1 96 ? -20.592 10.931 -2.725 1.00 97.50 96 LEU A C 1
ATOM 741 O O . LEU A 1 96 ? -20.651 11.327 -3.886 1.00 97.50 96 LEU A O 1
ATOM 745 N N . GLY A 1 97 ? -19.960 9.807 -2.376 1.00 96.25 97 GLY A N 1
ATOM 746 C CA . GLY A 1 97 ? -19.258 8.947 -3.333 1.00 96.25 97 GLY A CA 1
ATOM 747 C C . GLY A 1 97 ? -20.176 8.428 -4.440 1.00 96.25 97 GLY A C 1
ATOM 748 O O . GLY A 1 97 ? -19.837 8.534 -5.613 1.00 96.25 97 GLY A O 1
ATOM 749 N N . GLN A 1 98 ? -21.382 7.969 -4.097 1.00 95.00 98 GLN A N 1
ATOM 750 C CA . GLN A 1 98 ? -22.378 7.534 -5.083 1.00 95.00 98 GLN A CA 1
ATOM 751 C C . GLN A 1 98 ? -22.802 8.682 -6.012 1.00 95.00 98 GLN A C 1
ATOM 753 O O . GLN A 1 98 ? -22.843 8.503 -7.225 1.00 95.00 98 GLN A O 1
ATOM 758 N N . THR A 1 99 ? -23.087 9.870 -5.467 1.00 95.38 99 THR A N 1
ATOM 759 C CA . THR A 1 99 ? -23.507 11.036 -6.269 1.00 95.38 99 THR A CA 1
ATOM 760 C C . THR A 1 99 ? -22.390 11.612 -7.136 1.00 95.38 99 THR A C 1
ATOM 762 O O . THR A 1 99 ? -22.665 12.152 -8.203 1.00 95.38 99 THR A O 1
ATOM 765 N N . ALA A 1 100 ? -21.138 11.486 -6.694 1.00 94.31 100 ALA A N 1
ATOM 766 C CA . ALA A 1 100 ? -19.955 11.942 -7.415 1.00 94.31 100 ALA A CA 1
ATOM 767 C C . ALA A 1 100 ? -19.382 10.879 -8.368 1.00 94.31 100 ALA A C 1
ATOM 769 O O . ALA A 1 100 ? -18.382 11.150 -9.027 1.00 94.31 100 ALA A O 1
ATOM 770 N N . PHE A 1 101 ? -19.982 9.682 -8.433 1.00 92.31 101 PHE A N 1
ATOM 771 C CA . PHE A 1 101 ? -19.441 8.514 -9.143 1.00 92.31 101 PHE A CA 1
ATOM 772 C C . PHE A 1 101 ? -17.996 8.182 -8.731 1.00 92.31 101 PHE A C 1
ATOM 774 O O . PHE A 1 101 ? -17.163 7.790 -9.545 1.00 92.31 101 PHE A O 1
ATOM 781 N N . GLU A 1 102 ? -17.700 8.346 -7.442 1.00 93.62 102 GLU A N 1
ATOM 782 C CA . GLU A 1 102 ? -16.373 8.187 -6.863 1.00 93.62 102 GLU A CA 1
ATOM 783 C C . GLU A 1 102 ? -16.342 6.924 -5.980 1.00 93.62 102 GLU A C 1
ATOM 785 O O . GLU A 1 102 ? -16.869 6.880 -4.860 1.00 93.62 102 GLU A O 1
ATOM 790 N N . PHE A 1 103 ? -15.734 5.858 -6.510 1.00 93.56 103 PHE A N 1
ATOM 791 C CA . PHE A 1 103 ? -15.690 4.551 -5.854 1.00 93.56 103 PHE A CA 1
ATOM 792 C C . PHE A 1 103 ? -14.806 4.521 -4.602 1.00 93.56 103 PHE A C 1
ATOM 794 O O . PHE A 1 103 ? -15.141 3.811 -3.650 1.00 93.56 103 PHE A O 1
ATOM 801 N N . PHE A 1 104 ? -13.706 5.272 -4.560 1.00 95.31 104 PHE A N 1
ATOM 802 C CA . PHE A 1 104 ? -12.826 5.336 -3.393 1.00 95.31 104 PHE A CA 1
ATOM 803 C C . PHE A 1 104 ? -13.570 5.870 -2.161 1.00 95.31 104 PHE A C 1
ATOM 805 O O . PHE A 1 104 ? -13.497 5.247 -1.102 1.00 95.31 104 PHE A O 1
ATOM 812 N N . LEU A 1 105 ? -14.376 6.928 -2.288 1.00 96.25 105 LEU A N 1
ATOM 813 C CA . LEU A 1 105 ? -15.211 7.475 -1.215 1.00 96.25 105 LEU A CA 1
ATOM 814 C C . LEU A 1 105 ? -16.211 6.433 -0.713 1.00 96.25 105 LEU A C 1
ATOM 816 O O . LEU A 1 105 ? -16.331 6.233 0.499 1.00 96.25 105 LEU A O 1
ATOM 820 N N . THR A 1 106 ? -16.886 5.715 -1.619 1.00 96.62 106 THR A N 1
ATOM 821 C CA . THR A 1 106 ? -17.813 4.645 -1.208 1.00 96.62 106 THR A CA 1
ATOM 822 C C . THR A 1 106 ? -17.088 3.527 -0.451 1.00 96.62 106 THR A C 1
ATOM 824 O O . THR A 1 106 ? -17.589 3.047 0.563 1.00 96.62 106 THR A O 1
ATOM 827 N N . ARG A 1 107 ? -15.866 3.159 -0.843 1.00 96.56 107 ARG A N 1
ATOM 828 C CA . ARG A 1 107 ? -15.068 2.119 -0.167 1.00 96.56 107 ARG A CA 1
ATOM 829 C C . ARG A 1 107 ? -14.517 2.591 1.177 1.00 96.56 107 ARG A C 1
ATOM 831 O O . ARG A 1 107 ? -14.569 1.852 2.155 1.00 96.56 107 ARG A O 1
ATOM 838 N N . VAL A 1 108 ? -14.050 3.833 1.273 1.00 97.56 108 VAL A N 1
ATOM 839 C CA . VAL A 1 108 ? -13.611 4.435 2.542 1.00 97.56 108 VAL A CA 1
ATOM 840 C C . VAL A 1 108 ? -14.785 4.564 3.509 1.00 97.56 108 VAL A C 1
ATOM 842 O O . VAL A 1 108 ? -14.633 4.304 4.704 1.00 97.56 108 VAL A O 1
ATOM 845 N N . SER A 1 109 ? -15.979 4.885 3.007 1.00 98.12 109 SER A N 1
ATOM 846 C CA . SER A 1 109 ? -17.176 4.972 3.841 1.00 98.12 109 SER A CA 1
ATOM 847 C C . SER A 1 109 ? -17.486 3.660 4.571 1.00 98.12 109 SER A C 1
ATOM 849 O O . SER A 1 109 ? -17.855 3.702 5.744 1.00 98.12 109 SER A O 1
ATOM 851 N N . LEU A 1 110 ? -17.237 2.503 3.939 1.00 97.50 110 LEU A N 1
ATOM 852 C CA . LEU A 1 110 ? -17.380 1.185 4.563 1.00 97.50 110 LEU A CA 1
ATOM 853 C C . LEU A 1 110 ? -16.505 1.072 5.820 1.00 97.50 110 LEU A C 1
ATOM 855 O O . LEU A 1 110 ? -16.984 0.641 6.869 1.00 97.50 110 LEU A O 1
ATOM 859 N N . LEU A 1 111 ? -15.242 1.511 5.752 1.00 97.62 111 LEU A N 1
ATOM 860 C CA . LEU A 1 111 ? -14.343 1.532 6.912 1.00 97.62 111 LEU A CA 1
ATOM 861 C C . LEU A 1 111 ? -14.874 2.443 8.021 1.00 97.62 111 LEU A C 1
ATOM 863 O O . LEU A 1 111 ? -14.871 2.054 9.188 1.00 97.62 111 LEU A O 1
ATOM 867 N N . VAL A 1 112 ? -15.355 3.636 7.671 1.00 98.19 112 VAL A N 1
ATOM 868 C CA . VAL A 1 112 ? -15.880 4.601 8.649 1.00 98.19 112 VAL A CA 1
ATOM 869 C C . VAL A 1 112 ? -17.140 4.062 9.332 1.00 98.19 112 VAL A C 1
ATOM 871 O O . VAL A 1 112 ? -17.244 4.134 10.558 1.00 98.19 112 VAL A O 1
ATOM 874 N N . VAL A 1 113 ? -18.060 3.454 8.577 1.00 98.25 113 VAL A N 1
ATOM 875 C CA . VAL A 1 113 ? -19.280 2.826 9.110 1.00 98.25 113 VAL A CA 1
ATOM 876 C C . VAL A 1 113 ? -18.936 1.644 10.018 1.00 98.25 113 VAL A C 1
ATOM 878 O O . VAL A 1 113 ? -19.459 1.563 11.131 1.00 98.25 113 VAL A O 1
ATOM 881 N N . MET A 1 114 ? -18.017 0.762 9.612 1.00 97.25 114 MET A N 1
ATOM 882 C CA . MET A 1 114 ? -17.571 -0.358 10.452 1.00 97.25 114 MET A CA 1
ATOM 883 C C . MET A 1 114 ? -16.883 0.120 11.738 1.00 97.25 114 MET A C 1
ATOM 885 O O . MET A 1 114 ? -17.158 -0.407 12.817 1.00 97.25 114 MET A O 1
ATOM 889 N N . ALA A 1 115 ? -16.017 1.134 11.653 1.00 97.94 115 ALA A N 1
ATOM 890 C CA . ALA A 1 115 ? -15.355 1.716 12.819 1.00 97.94 115 ALA A CA 1
ATOM 891 C C . ALA A 1 115 ? -16.368 2.380 13.763 1.00 97.94 115 ALA A C 1
ATOM 893 O O . ALA A 1 115 ? -16.314 2.171 14.976 1.00 97.94 115 ALA A O 1
ATOM 894 N N . GLY A 1 116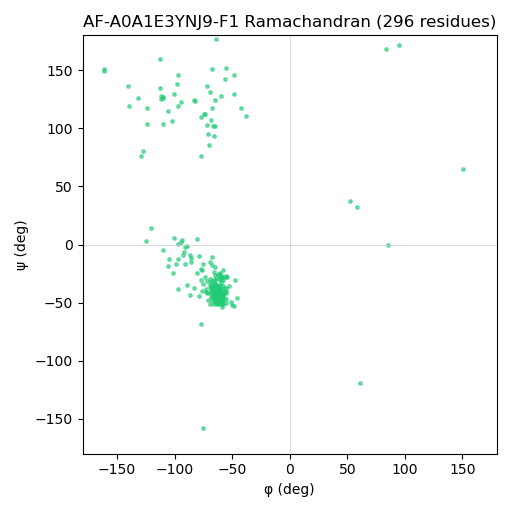 ? -17.323 3.132 13.210 1.00 97.81 116 GLY A N 1
ATOM 895 C CA . GLY A 1 116 ? -18.396 3.773 13.962 1.00 97.81 116 GLY A CA 1
ATOM 896 C C . GLY A 1 116 ? -19.287 2.763 14.677 1.00 97.81 116 GLY A C 1
ATOM 897 O O . GLY A 1 116 ? -19.540 2.918 15.870 1.00 97.81 116 GLY A O 1
ATOM 898 N N . ALA A 1 117 ? -19.680 1.679 14.006 1.00 96.62 117 ALA A N 1
ATOM 899 C CA . ALA A 1 117 ? -20.453 0.600 14.615 1.00 96.62 117 ALA A CA 1
ATOM 900 C C . ALA A 1 117 ? -19.675 -0.106 15.735 1.00 96.62 117 ALA A C 1
ATOM 902 O O . ALA A 1 117 ? -20.228 -0.368 16.805 1.00 96.62 117 ALA A O 1
ATOM 903 N N . LEU A 1 118 ? -18.375 -0.350 15.541 1.00 95.81 118 LEU A N 1
ATOM 904 C CA . LEU A 1 118 ? -17.509 -0.934 16.566 1.00 95.81 118 LEU A CA 1
ATOM 905 C C . LEU A 1 118 ? -17.385 -0.024 17.798 1.00 95.81 118 LEU A C 1
ATOM 907 O O . LEU A 1 118 ? -17.415 -0.519 18.922 1.00 95.81 118 LEU A O 1
ATOM 911 N N . VAL A 1 119 ? -17.296 1.297 17.617 1.00 97.12 119 VAL A N 1
ATOM 912 C CA . VAL A 1 119 ? -17.271 2.278 18.719 1.00 97.12 119 VAL A CA 1
ATOM 913 C C . VAL A 1 119 ? -18.639 2.411 19.390 1.00 97.12 119 VAL A C 1
ATOM 915 O O . VAL A 1 119 ? -18.716 2.459 20.619 1.00 97.12 119 VAL A O 1
ATOM 918 N N . TYR A 1 120 ? -19.714 2.436 18.606 1.00 96.00 120 TYR A N 1
ATOM 919 C CA . TYR A 1 120 ? -21.082 2.554 19.101 1.00 96.00 120 TYR A CA 1
ATOM 920 C C . TYR A 1 120 ? -21.460 1.359 19.964 1.00 96.00 120 TYR A C 1
ATOM 922 O O . TYR A 1 120 ? -21.943 1.518 21.081 1.00 96.00 120 TYR A O 1
ATOM 930 N N . LEU A 1 121 ? -21.167 0.159 19.469 1.00 93.62 121 LEU A N 1
ATOM 931 C CA . LEU A 1 121 ? -21.398 -1.070 20.195 1.00 93.62 121 LEU A CA 1
ATOM 932 C C . LEU A 1 121 ? -20.304 -1.231 21.254 1.00 93.62 121 LEU A C 1
ATOM 934 O O . LEU A 1 121 ? -20.579 -1.153 22.441 1.00 93.62 121 LEU A O 1
ATOM 938 N N . PHE A 1 122 ? -19.049 -1.464 20.913 1.00 94.00 122 PHE A N 1
ATOM 939 C CA . PHE A 1 122 ? -18.060 -1.984 21.869 1.00 94.00 122 PHE A CA 1
ATOM 940 C C . PHE A 1 122 ? -17.132 -0.923 22.485 1.00 94.00 122 PHE A C 1
ATOM 942 O O . PHE A 1 122 ? -16.518 -1.161 23.532 1.00 94.00 122 PHE A O 1
ATOM 949 N N . GLY A 1 123 ? -17.057 0.264 21.883 1.00 95.31 123 GLY A N 1
ATOM 950 C CA . GLY A 1 123 ? -16.254 1.388 22.364 1.00 95.31 123 GLY A CA 1
ATOM 951 C C . GLY A 1 123 ? -14.866 1.501 21.734 1.00 95.31 123 GLY A C 1
ATOM 952 O O . GLY A 1 123 ? -14.364 0.607 21.055 1.00 95.31 123 GLY A O 1
ATOM 953 N N . TRP A 1 124 ? -14.189 2.614 22.024 1.00 96.31 124 TRP A N 1
ATOM 954 C CA . TRP A 1 124 ? -12.881 2.969 21.453 1.00 96.31 124 TRP A CA 1
ATOM 955 C C . TRP A 1 124 ? -11.751 1.971 21.723 1.00 96.31 124 TRP A C 1
ATOM 957 O O . TRP A 1 124 ? -10.793 1.903 20.954 1.00 96.31 124 TRP A O 1
ATOM 967 N N . ARG A 1 125 ? -11.819 1.209 22.823 1.00 96.00 125 ARG A N 1
ATOM 968 C CA . ARG A 1 125 ? -10.799 0.194 23.146 1.00 96.00 125 ARG A CA 1
ATOM 969 C C . ARG A 1 125 ? -10.820 -0.955 22.138 1.00 96.00 125 ARG A C 1
ATOM 971 O O . ARG A 1 125 ? -9.758 -1.418 21.738 1.00 96.00 125 ARG A O 1
ATOM 978 N N . HIS A 1 126 ? -12.008 -1.344 21.677 1.00 95.25 126 HIS A N 1
ATOM 979 C CA . HIS A 1 126 ? -12.169 -2.373 20.654 1.00 95.25 126 HIS A CA 1
ATOM 980 C C . HIS A 1 126 ? -11.690 -1.877 19.289 1.00 95.25 126 HIS A C 1
ATOM 982 O O . HIS A 1 126 ? -10.955 -2.591 18.614 1.00 95.25 126 HIS A O 1
ATOM 988 N N . LEU A 1 127 ? -11.998 -0.625 18.919 1.00 96.31 127 LEU A N 1
ATOM 989 C CA . LEU A 1 127 ? -11.463 -0.033 17.688 1.00 96.31 127 LEU A CA 1
ATOM 990 C C . LEU A 1 127 ? -9.931 0.009 17.689 1.00 96.31 127 LEU A C 1
ATOM 992 O O . LEU A 1 127 ? -9.315 -0.386 16.706 1.00 96.31 127 LEU A O 1
ATOM 996 N N . ARG A 1 128 ? -9.307 0.399 18.807 1.00 95.88 128 ARG A N 1
ATOM 997 C CA . ARG A 1 128 ? -7.841 0.370 18.948 1.00 95.88 128 ARG A CA 1
ATOM 998 C C . ARG A 1 128 ? -7.268 -1.043 18.842 1.00 95.88 128 ARG A C 1
ATOM 1000 O O . ARG A 1 128 ? -6.263 -1.238 18.167 1.00 95.88 128 ARG A O 1
ATOM 1007 N N . ALA A 1 129 ? -7.917 -2.037 19.446 1.00 94.50 129 ALA A N 1
ATOM 1008 C CA . ALA A 1 129 ? -7.496 -3.434 19.331 1.00 94.50 129 ALA A CA 1
ATOM 1009 C C . ALA A 1 129 ? -7.612 -3.977 17.890 1.00 94.50 129 ALA A C 1
ATOM 1011 O O . ALA A 1 129 ? -6.801 -4.813 17.478 1.00 94.50 129 ALA A O 1
ATOM 1012 N N . CYS A 1 130 ? -8.571 -3.456 17.120 1.00 95.56 130 CYS A N 1
ATOM 1013 C CA . CYS A 1 130 ? -8.793 -3.766 15.708 1.00 95.56 130 CYS A CA 1
ATOM 1014 C C . CYS A 1 130 ? -8.091 -2.803 14.734 1.00 95.56 130 CYS A C 1
ATOM 1016 O O . CYS A 1 130 ? -8.252 -2.965 13.528 1.00 95.56 130 CYS A O 1
ATOM 1018 N N . ALA A 1 131 ? -7.293 -1.836 15.201 1.00 95.12 131 ALA A N 1
ATOM 1019 C CA . ALA A 1 131 ? -6.710 -0.805 14.337 1.00 95.12 131 ALA A CA 1
ATOM 1020 C C . ALA A 1 131 ? -5.882 -1.401 13.189 1.00 95.12 131 ALA A C 1
ATOM 1022 O O . ALA A 1 131 ? -5.987 -0.962 12.050 1.00 95.12 131 ALA A O 1
ATOM 1023 N N . PHE A 1 132 ? -5.109 -2.451 13.472 1.00 95.06 132 PHE A N 1
ATOM 1024 C CA . PHE A 1 132 ? -4.292 -3.114 12.459 1.00 95.06 132 PHE A CA 1
ATOM 1025 C C . PHE A 1 132 ? -5.124 -3.791 11.347 1.00 95.06 132 PHE A C 1
ATOM 1027 O O . PHE A 1 132 ? -4.862 -3.502 10.182 1.00 95.06 132 PHE A O 1
ATOM 1034 N N . PRO A 1 133 ? -6.161 -4.607 11.648 1.00 96.12 133 PRO A N 1
ATOM 1035 C CA . PRO A 1 133 ? -7.154 -5.017 10.655 1.00 96.12 133 PRO A CA 1
ATOM 1036 C C . PRO A 1 133 ? -7.696 -3.880 9.778 1.00 96.12 133 PRO A C 1
ATOM 1038 O O . PRO A 1 133 ? -7.740 -4.026 8.561 1.00 96.12 133 PRO A O 1
ATOM 1041 N N . PHE A 1 134 ? -8.064 -2.737 10.371 1.00 97.06 134 PHE A N 1
ATOM 1042 C CA . PHE A 1 134 ? -8.570 -1.586 9.613 1.00 97.06 134 PHE A CA 1
ATOM 1043 C C . PHE A 1 134 ? -7.523 -1.005 8.657 1.00 97.06 134 PHE A C 1
ATOM 1045 O O . PHE A 1 134 ? -7.857 -0.698 7.516 1.00 97.06 134 PHE A O 1
ATOM 1052 N N . VAL A 1 135 ? -6.260 -0.899 9.085 1.00 96.56 135 VAL A N 1
ATOM 1053 C CA . VAL A 1 135 ? -5.158 -0.445 8.219 1.00 96.56 135 VAL A CA 1
ATOM 1054 C C . VAL A 1 135 ? -4.958 -1.396 7.037 1.00 96.56 135 VAL A C 1
ATOM 1056 O O . VAL A 1 135 ? -4.760 -0.934 5.916 1.00 96.56 135 VAL A O 1
ATOM 1059 N N . LEU A 1 136 ? -5.053 -2.711 7.252 1.00 96.50 136 LEU A N 1
ATOM 1060 C CA . LEU A 1 136 ? -4.928 -3.682 6.162 1.00 96.50 136 LEU A CA 1
ATOM 1061 C C . LEU A 1 136 ? -6.060 -3.563 5.143 1.00 96.50 136 LEU A C 1
ATOM 1063 O O . LEU A 1 136 ? -5.787 -3.535 3.947 1.00 96.50 136 LEU A O 1
ATOM 1067 N N . VAL A 1 137 ? -7.313 -3.452 5.597 1.00 96.44 137 VAL A N 1
ATOM 1068 C CA . VAL A 1 137 ? -8.443 -3.254 4.675 1.00 96.44 137 VAL A CA 1
ATOM 1069 C C . VAL A 1 137 ? -8.301 -1.923 3.933 1.00 96.44 137 VAL A C 1
ATOM 1071 O O . VAL A 1 137 ? -8.565 -1.881 2.738 1.00 96.44 137 VAL A O 1
ATOM 1074 N N . ALA A 1 138 ? -7.815 -0.862 4.585 1.00 96.94 138 ALA A N 1
ATOM 1075 C CA . ALA A 1 138 ? -7.545 0.415 3.922 1.00 96.94 138 ALA A CA 1
ATOM 1076 C C . ALA A 1 138 ? -6.497 0.298 2.801 1.00 96.94 138 ALA A C 1
ATOM 1078 O O . ALA A 1 138 ? -6.703 0.855 1.729 1.00 96.94 138 ALA A O 1
ATOM 1079 N N . LEU A 1 139 ? -5.422 -0.470 3.006 1.00 95.06 139 LEU A N 1
ATOM 1080 C CA . LEU A 1 139 ? -4.405 -0.745 1.976 1.00 95.06 139 LEU A CA 1
ATOM 1081 C C . LEU A 1 139 ? -4.913 -1.607 0.811 1.00 95.06 139 LEU A C 1
ATOM 1083 O O . LEU A 1 139 ? -4.278 -1.661 -0.242 1.00 95.06 139 LEU A O 1
ATOM 1087 N N . ALA A 1 140 ? -6.037 -2.298 0.995 1.00 95.75 140 ALA A N 1
ATOM 1088 C CA . ALA A 1 140 ? -6.690 -3.057 -0.061 1.00 95.75 140 ALA A CA 1
ATOM 1089 C C . ALA A 1 140 ? -7.654 -2.203 -0.899 1.00 95.75 140 ALA A C 1
ATOM 1091 O O . ALA A 1 140 ? -8.149 -2.693 -1.908 1.00 95.75 140 ALA A O 1
ATOM 1092 N N . ILE A 1 141 ? -7.954 -0.961 -0.502 1.00 96.44 141 ILE A N 1
ATOM 1093 C CA . ILE A 1 141 ? -8.852 -0.078 -1.253 1.00 96.44 141 ILE A CA 1
ATOM 1094 C C . ILE A 1 141 ? -8.070 0.603 -2.387 1.00 96.44 141 ILE A C 1
ATOM 1096 O O . ILE A 1 141 ? -7.100 1.309 -2.102 1.00 96.44 141 ILE A O 1
ATOM 1100 N N . PRO A 1 142 ? -8.514 0.465 -3.652 1.00 94.94 142 PRO A N 1
ATOM 1101 C CA . PRO A 1 142 ? -7.911 1.178 -4.764 1.00 94.94 142 PRO A CA 1
ATOM 1102 C C . PRO A 1 142 ? -7.962 2.691 -4.612 1.00 94.94 142 PRO A C 1
ATOM 1104 O O . PRO A 1 142 ? -9.028 3.250 -4.362 1.00 94.94 142 PRO A O 1
ATOM 1107 N N . LEU A 1 143 ? -6.803 3.334 -4.756 1.00 93.81 143 LEU A N 1
ATOM 1108 C CA . LEU A 1 143 ? -6.662 4.785 -4.712 1.00 93.81 143 LEU A CA 1
ATOM 1109 C C . LEU A 1 143 ? -7.355 5.436 -5.920 1.00 93.81 143 LEU A C 1
ATOM 1111 O O . LEU A 1 143 ? -7.380 4.843 -7.001 1.00 93.81 143 LEU A O 1
ATOM 1115 N N . PRO A 1 144 ? -7.840 6.683 -5.783 1.00 93.56 144 PRO A N 1
ATOM 1116 C CA . PRO A 1 144 ? -8.292 7.474 -6.920 1.00 93.56 144 PRO A CA 1
ATOM 1117 C C . PRO A 1 144 ? -7.178 7.615 -7.959 1.00 93.56 144 PRO A C 1
ATOM 1119 O O . PRO A 1 144 ? -6.017 7.827 -7.596 1.00 93.56 144 PRO A O 1
ATOM 1122 N N . ALA A 1 145 ? -7.539 7.587 -9.245 1.00 89.25 145 ALA A N 1
ATOM 1123 C CA . ALA A 1 145 ? -6.585 7.666 -10.356 1.00 89.25 145 ALA A CA 1
ATOM 1124 C C . ALA A 1 145 ? -5.639 8.877 -10.253 1.00 89.25 145 ALA A C 1
ATOM 1126 O O . ALA A 1 145 ? -4.455 8.764 -10.557 1.00 89.25 145 ALA A O 1
ATOM 1127 N N . LEU A 1 146 ? -6.134 10.017 -9.755 1.00 90.94 146 LEU A N 1
ATOM 1128 C CA . LEU A 1 146 ? -5.314 11.207 -9.520 1.00 90.94 146 LEU A CA 1
ATOM 1129 C C . LEU A 1 146 ? -4.163 10.921 -8.542 1.00 90.94 146 LEU A C 1
ATOM 1131 O O . LEU A 1 146 ? -3.009 11.175 -8.861 1.00 90.94 146 LEU A O 1
ATOM 1135 N N . ILE A 1 147 ? -4.467 10.343 -7.376 1.00 92.56 147 ILE A N 1
ATOM 1136 C CA . ILE A 1 147 ? -3.457 10.028 -6.354 1.00 92.56 147 ILE A CA 1
ATOM 1137 C C . ILE A 1 147 ? -2.507 8.947 -6.866 1.00 92.56 147 ILE A C 1
ATOM 1139 O O . ILE A 1 147 ? -1.299 9.027 -6.652 1.00 92.56 147 ILE A O 1
ATOM 1143 N N . PHE A 1 148 ? -3.045 7.943 -7.557 1.00 92.25 148 PHE A N 1
ATOM 1144 C CA . PHE A 1 148 ? -2.236 6.886 -8.146 1.00 92.25 148 PHE A CA 1
ATOM 1145 C C . PHE A 1 148 ? -1.200 7.454 -9.131 1.00 92.25 148 PHE A C 1
ATOM 1147 O O . PHE A 1 148 ? -0.015 7.140 -9.018 1.00 92.25 148 PHE A O 1
ATOM 1154 N N . ASN A 1 149 ? -1.615 8.342 -10.038 1.00 90.81 149 ASN A N 1
ATOM 1155 C CA . ASN A 1 149 ? -0.736 8.940 -11.046 1.00 90.81 149 ASN A CA 1
ATOM 1156 C C . ASN A 1 149 ? 0.324 9.870 -10.441 1.00 90.81 149 ASN A C 1
ATOM 1158 O O . ASN A 1 149 ? 1.476 9.843 -10.878 1.00 90.81 149 ASN A O 1
ATOM 1162 N N . GLU A 1 150 ? -0.027 10.620 -9.393 1.00 92.94 150 GLU A N 1
ATOM 1163 C CA . GLU A 1 150 ? 0.915 11.452 -8.626 1.00 92.94 150 GLU A CA 1
ATOM 1164 C C . GLU A 1 150 ? 2.018 10.626 -7.944 1.00 92.94 150 GLU A C 1
ATOM 1166 O O . GLU A 1 150 ? 3.121 11.118 -7.717 1.00 92.94 150 GLU A O 1
ATOM 1171 N N . ILE A 1 151 ? 1.761 9.348 -7.642 1.00 92.00 151 ILE A N 1
ATOM 1172 C CA . ILE A 1 151 ? 2.782 8.420 -7.135 1.00 92.00 151 ILE A CA 1
ATOM 1173 C C . ILE A 1 151 ? 3.530 7.760 -8.301 1.00 92.00 151 ILE A C 1
ATOM 1175 O O . ILE A 1 151 ? 4.757 7.641 -8.269 1.00 92.00 151 ILE A O 1
ATOM 1179 N N . ALA A 1 152 ? 2.811 7.325 -9.336 1.00 92.50 152 ALA A N 1
ATOM 1180 C CA . ALA A 1 152 ? 3.378 6.565 -10.443 1.00 92.50 152 ALA A CA 1
ATOM 1181 C C . ALA A 1 152 ? 4.411 7.372 -11.240 1.00 92.50 152 ALA A C 1
ATOM 1183 O O . ALA A 1 152 ? 5.498 6.856 -11.509 1.00 92.50 152 ALA A O 1
ATOM 1184 N N . LEU A 1 153 ? 4.115 8.630 -11.583 1.00 92.44 153 LEU A N 1
ATOM 1185 C CA . LEU A 1 153 ? 4.980 9.453 -12.435 1.00 92.44 153 LEU A CA 1
ATOM 1186 C C . LEU A 1 153 ? 6.366 9.716 -11.815 1.00 92.44 153 LEU A C 1
ATOM 1188 O O . LEU A 1 153 ? 7.368 9.427 -12.477 1.00 92.44 153 LEU A O 1
ATOM 1192 N N . PRO A 1 154 ? 6.499 10.177 -10.553 1.00 94.00 154 PRO A N 1
ATOM 1193 C CA . PRO A 1 154 ? 7.812 10.323 -9.924 1.00 94.00 154 PRO A CA 1
ATOM 1194 C C . PRO A 1 154 ? 8.604 9.015 -9.893 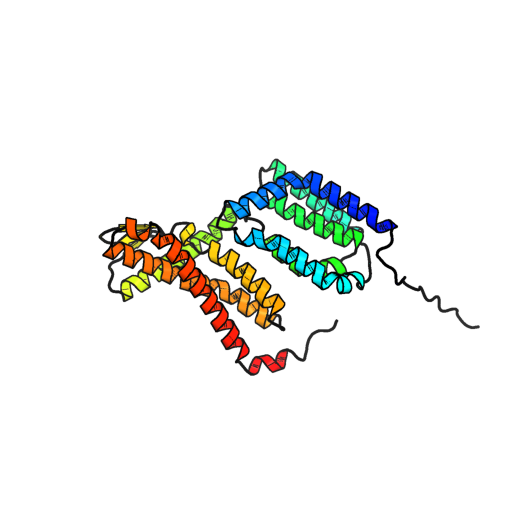1.00 94.00 154 PRO A C 1
ATOM 1196 O O . PRO A 1 154 ? 9.804 9.008 -10.176 1.00 94.00 154 PRO A O 1
ATOM 1199 N N . LEU A 1 155 ? 7.938 7.897 -9.591 1.00 93.62 155 LEU A N 1
ATOM 1200 C CA . LEU A 1 155 ? 8.576 6.584 -9.566 1.00 93.62 155 LEU A CA 1
ATOM 1201 C C . LEU A 1 155 ? 9.074 6.165 -10.960 1.00 93.62 155 LEU A C 1
ATOM 1203 O O . LEU A 1 155 ? 10.196 5.666 -11.070 1.00 93.62 155 LEU A O 1
ATOM 1207 N N . GLN A 1 156 ? 8.301 6.416 -12.020 1.00 94.56 156 GLN A N 1
ATOM 1208 C CA . GLN A 1 156 ? 8.720 6.174 -13.406 1.00 94.56 156 GLN A CA 1
ATOM 1209 C C . GLN A 1 156 ? 9.939 7.020 -13.787 1.00 94.56 156 GLN A C 1
ATOM 1211 O O . GLN A 1 156 ? 10.881 6.494 -14.376 1.00 94.56 156 GLN A O 1
ATOM 1216 N N . LEU A 1 157 ? 9.966 8.306 -13.419 1.00 94.81 157 LEU A N 1
ATOM 1217 C CA . LEU A 1 157 ? 11.086 9.210 -13.717 1.00 94.81 157 LEU A CA 1
ATOM 1218 C C . LEU A 1 157 ? 12.375 8.815 -12.988 1.00 94.81 157 LEU A C 1
ATOM 1220 O O . LEU A 1 157 ? 13.474 8.943 -13.539 1.00 94.81 157 LEU A O 1
ATOM 1224 N N . VAL A 1 158 ? 12.262 8.348 -11.743 1.00 95.81 158 VAL A N 1
ATOM 1225 C CA . VAL A 1 158 ? 13.407 7.821 -10.992 1.00 95.81 158 VAL A CA 1
ATOM 1226 C C . VAL A 1 158 ? 13.877 6.506 -11.611 1.00 95.81 158 VAL A C 1
ATOM 1228 O O . VAL A 1 158 ? 15.075 6.335 -11.838 1.00 95.81 158 VAL A O 1
ATOM 1231 N N . ALA A 1 159 ? 12.954 5.603 -11.944 1.00 94.06 159 ALA A N 1
ATOM 1232 C CA . ALA A 1 159 ? 13.283 4.327 -12.567 1.00 94.06 159 ALA A CA 1
ATOM 1233 C C . ALA A 1 159 ? 13.928 4.501 -13.948 1.00 94.06 159 ALA A C 1
ATOM 1235 O O . ALA A 1 159 ? 14.923 3.838 -14.226 1.00 94.06 159 ALA A O 1
ATOM 1236 N N . SER A 1 160 ? 13.437 5.426 -14.780 1.00 94.94 160 SER A N 1
ATOM 1237 C CA . SER A 1 160 ? 14.036 5.744 -16.081 1.00 94.94 160 SER A CA 1
ATOM 1238 C C . SER A 1 160 ? 15.434 6.341 -15.924 1.00 94.94 160 SER A C 1
ATOM 1240 O O . SER A 1 160 ? 16.339 5.997 -16.681 1.00 94.94 160 SER A O 1
ATOM 1242 N N . ARG A 1 161 ? 15.655 7.185 -14.902 1.00 96.69 161 ARG A N 1
ATOM 1243 C CA . ARG A 1 161 ? 16.985 7.733 -14.585 1.00 96.69 161 ARG A CA 1
ATOM 1244 C C . ARG A 1 161 ? 17.978 6.637 -14.218 1.00 96.69 161 ARG A C 1
ATOM 1246 O O . ARG A 1 161 ? 19.088 6.619 -14.740 1.00 96.69 161 ARG A O 1
ATOM 1253 N N . LEU A 1 162 ? 17.583 5.761 -13.295 1.00 96.19 162 LEU A N 1
ATOM 1254 C CA . LEU A 1 162 ? 18.416 4.653 -12.836 1.00 96.19 162 LEU A CA 1
ATOM 1255 C C . LEU A 1 162 ? 18.661 3.652 -13.966 1.00 96.19 162 LEU A C 1
ATOM 1257 O O . LEU A 1 162 ? 19.788 3.207 -14.146 1.00 96.19 162 LEU A O 1
ATOM 1261 N N . GLY A 1 163 ? 17.625 3.352 -14.750 1.00 95.25 163 GLY A N 1
ATOM 1262 C CA . GLY A 1 163 ? 17.697 2.459 -15.898 1.00 95.25 163 GLY A CA 1
ATOM 1263 C C . GLY A 1 163 ? 18.726 2.919 -16.926 1.00 95.25 163 GLY A C 1
ATOM 1264 O O . GLY A 1 163 ? 19.612 2.146 -17.273 1.00 95.25 163 GLY A O 1
ATOM 1265 N N . VAL A 1 164 ? 18.667 4.186 -17.356 1.00 96.56 164 VAL A N 1
ATOM 1266 C CA . VAL A 1 164 ? 19.658 4.743 -18.295 1.00 96.56 164 VAL A CA 1
ATOM 1267 C C . VAL A 1 164 ? 21.055 4.799 -17.685 1.00 96.56 164 VAL A C 1
ATOM 1269 O O . VAL A 1 164 ? 21.991 4.350 -18.330 1.00 96.56 164 VAL A O 1
ATOM 1272 N N . GLY A 1 165 ? 21.210 5.210 -16.422 1.00 97.00 165 GLY A N 1
ATOM 1273 C CA . GLY A 1 165 ? 22.532 5.206 -15.779 1.00 97.00 165 GLY A CA 1
ATOM 1274 C C . GLY A 1 165 ? 23.180 3.813 -15.712 1.00 97.00 165 GLY A C 1
ATOM 1275 O O . GLY A 1 165 ? 24.398 3.681 -15.821 1.00 97.00 165 GLY A O 1
ATOM 1276 N N . LEU A 1 166 ? 22.375 2.755 -15.572 1.00 96.81 166 LEU A N 1
ATOM 1277 C CA . LEU A 1 166 ? 22.847 1.369 -15.636 1.00 96.81 166 LEU A CA 1
ATOM 1278 C C . LEU A 1 166 ? 23.156 0.911 -17.072 1.00 96.81 166 LEU A C 1
ATOM 1280 O O . LEU A 1 166 ? 24.089 0.133 -17.265 1.00 96.81 166 LEU A O 1
ATOM 1284 N N . LEU A 1 167 ? 22.408 1.385 -18.072 1.00 96.25 167 LEU A N 1
ATOM 1285 C CA . LEU A 1 167 ? 22.700 1.136 -19.490 1.00 96.25 167 LEU A CA 1
ATOM 1286 C C . LEU A 1 167 ? 24.002 1.819 -19.925 1.00 96.25 167 LEU A C 1
ATOM 1288 O O . LEU A 1 167 ? 24.822 1.181 -20.583 1.00 96.25 167 LEU A O 1
ATOM 1292 N N . ASP A 1 168 ? 24.239 3.051 -19.474 1.00 96.38 168 ASP A N 1
ATOM 1293 C CA . ASP A 1 168 ? 25.487 3.784 -19.701 1.00 96.38 168 ASP A CA 1
ATOM 1294 C C . ASP A 1 168 ? 26.680 3.020 -19.106 1.00 96.38 168 ASP A C 1
ATOM 1296 O O . ASP A 1 168 ? 27.712 2.839 -19.759 1.00 96.38 168 ASP A O 1
ATOM 1300 N N . LEU A 1 169 ? 26.523 2.480 -17.890 1.00 96.62 169 LEU A N 1
ATOM 1301 C CA . LEU A 1 169 ? 27.531 1.619 -17.264 1.00 96.62 169 LEU A CA 1
ATOM 1302 C C . LEU A 1 169 ? 27.783 0.340 -18.079 1.00 96.62 169 LEU A C 1
ATOM 1304 O O . LEU A 1 169 ? 28.918 -0.125 -18.164 1.00 96.62 169 LEU A O 1
ATOM 1308 N N . ALA A 1 170 ? 26.743 -0.204 -18.712 1.00 95.75 170 ALA A N 1
ATOM 1309 C CA . ALA A 1 170 ? 26.831 -1.343 -19.622 1.00 95.75 170 ALA A CA 1
ATOM 1310 C C . ALA A 1 170 ? 27.286 -0.968 -21.048 1.00 95.75 170 ALA A C 1
ATOM 1312 O O . ALA A 1 170 ? 27.317 -1.843 -21.915 1.00 95.75 170 ALA A O 1
ATOM 1313 N N . GLN A 1 171 ? 27.645 0.299 -21.293 1.00 95.75 171 GLN A N 1
ATOM 1314 C CA . GLN A 1 171 ? 28.066 0.834 -22.594 1.00 95.75 171 GLN A CA 1
ATOM 1315 C C . GLN A 1 171 ? 27.002 0.671 -23.694 1.00 95.75 171 GLN A C 1
ATOM 1317 O O . GLN A 1 171 ? 27.324 0.506 -24.872 1.00 95.75 171 GLN A O 1
ATOM 1322 N N . VAL A 1 172 ? 25.723 0.722 -23.314 1.00 95.69 172 VAL A N 1
ATOM 1323 C CA . VAL A 1 172 ? 24.589 0.714 -24.243 1.00 95.69 172 VAL A CA 1
ATOM 1324 C C . VAL A 1 172 ? 24.1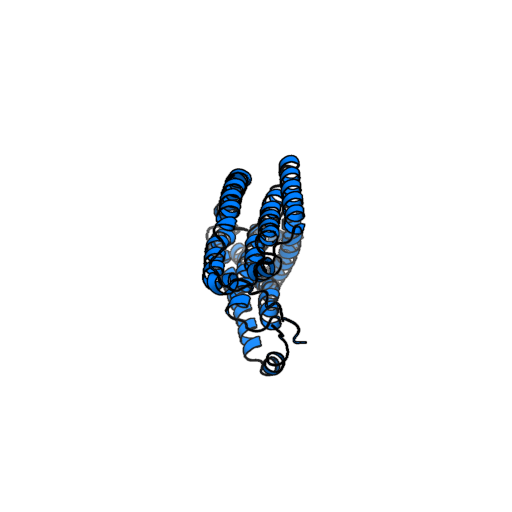36 2.158 -24.475 1.00 95.69 172 VAL A C 1
ATOM 1326 O O . VAL A 1 172 ? 23.721 2.808 -23.518 1.00 95.69 172 VAL A O 1
ATOM 1329 N N . PRO A 1 173 ? 24.177 2.675 -25.717 1.00 93.94 173 PRO A N 1
ATOM 1330 C CA . PRO A 1 173 ? 23.753 4.041 -25.998 1.00 93.94 173 PRO A CA 1
ATOM 1331 C C . PRO A 1 173 ? 22.241 4.182 -25.788 1.00 93.94 173 PRO A C 1
ATOM 1333 O O . PRO A 1 173 ? 21.451 3.550 -26.493 1.00 93.94 173 PRO A O 1
ATOM 1336 N N . ALA A 1 174 ? 21.842 5.021 -24.833 1.00 95.38 174 ALA A N 1
ATOM 1337 C CA . ALA A 1 174 ? 20.446 5.315 -24.539 1.00 95.38 174 ALA A CA 1
ATOM 1338 C C . ALA A 1 174 ? 20.254 6.804 -24.217 1.00 95.38 174 ALA A C 1
ATOM 1340 O O . ALA A 1 174 ? 21.028 7.398 -23.472 1.00 95.38 174 ALA A O 1
ATOM 1341 N N . ILE A 1 175 ? 19.200 7.412 -24.761 1.00 95.38 175 ILE A N 1
ATOM 1342 C CA . ILE A 1 175 ? 18.817 8.802 -24.475 1.00 95.38 175 ILE A CA 1
ATOM 1343 C C . ILE A 1 175 ? 17.490 8.791 -23.728 1.00 95.38 175 ILE A C 1
ATOM 1345 O O . ILE A 1 175 ? 16.567 8.075 -24.105 1.00 95.38 175 ILE A O 1
ATOM 1349 N N . ARG A 1 176 ? 17.382 9.586 -22.664 1.00 96.19 176 ARG A N 1
ATOM 1350 C CA . ARG A 1 176 ? 16.182 9.660 -21.825 1.00 96.19 176 ARG A CA 1
ATOM 1351 C C . ARG A 1 176 ? 15.462 10.990 -21.993 1.00 96.19 176 ARG A C 1
ATOM 1353 O O . ARG A 1 176 ? 16.044 12.031 -21.696 1.00 96.19 176 ARG A O 1
ATOM 1360 N N . GLU A 1 177 ? 14.173 10.937 -22.299 1.00 95.50 177 GLU A N 1
ATOM 1361 C CA . GLU A 1 177 ? 13.255 12.078 -22.247 1.00 95.50 177 GLU A CA 1
ATOM 1362 C C . GLU A 1 177 ? 12.076 11.723 -21.334 1.00 95.50 177 GLU A C 1
ATOM 1364 O O . GLU A 1 177 ? 11.205 10.931 -21.680 1.00 95.50 177 GLU A O 1
ATOM 1369 N N . GLY A 1 178 ? 12.069 12.261 -20.111 1.00 93.44 178 GLY A N 1
ATOM 1370 C CA . GLY A 1 178 ? 11.057 11.902 -19.113 1.00 93.44 178 GLY A CA 1
ATOM 1371 C C . GLY A 1 178 ? 11.084 10.409 -18.749 1.00 93.44 178 GLY A C 1
ATOM 1372 O O . GLY A 1 178 ? 12.076 9.906 -18.204 1.00 93.44 178 GLY A O 1
ATOM 1373 N N . ASN A 1 179 ? 9.973 9.712 -19.002 1.00 92.88 179 ASN A N 1
ATOM 1374 C CA . ASN A 1 179 ? 9.814 8.264 -18.827 1.00 92.88 179 ASN A CA 1
ATOM 1375 C C . ASN A 1 179 ? 10.068 7.467 -20.126 1.00 92.88 179 ASN A C 1
ATOM 1377 O O . ASN A 1 179 ? 9.959 6.242 -20.102 1.00 92.88 179 ASN A O 1
ATOM 1381 N N . VAL A 1 180 ? 10.441 8.127 -21.228 1.00 94.12 180 VAL A N 1
ATOM 1382 C CA . VAL A 1 180 ? 10.779 7.496 -22.511 1.00 94.12 180 VAL A CA 1
ATOM 1383 C C . VAL A 1 180 ? 12.296 7.358 -22.651 1.00 94.12 180 VAL A C 1
ATOM 1385 O O . VAL A 1 180 ? 13.064 8.255 -22.291 1.00 94.12 180 VAL A O 1
ATOM 1388 N N . ILE A 1 181 ? 12.734 6.207 -23.156 1.00 94.25 181 ILE A N 1
ATOM 1389 C CA . ILE A 1 181 ? 14.131 5.847 -23.389 1.00 94.25 181 ILE A CA 1
ATOM 1390 C C . ILE A 1 181 ? 14.292 5.466 -24.862 1.00 94.25 181 ILE A C 1
ATOM 1392 O O . ILE A 1 181 ? 13.712 4.487 -25.333 1.00 94.25 181 ILE A O 1
ATOM 1396 N N . TYR A 1 182 ? 15.110 6.222 -25.584 1.00 94.62 182 TYR A N 1
ATOM 1397 C CA . TYR A 1 182 ? 15.454 5.971 -26.978 1.00 94.62 182 TYR A CA 1
ATOM 1398 C C . TYR A 1 182 ? 16.754 5.178 -27.058 1.00 94.62 182 TYR A C 1
ATOM 1400 O O . TYR A 1 182 ? 17.794 5.620 -26.568 1.00 94.62 182 TYR A O 1
ATOM 1408 N N . LEU A 1 183 ? 16.689 4.020 -27.706 1.00 92.88 183 LEU A N 1
ATOM 1409 C CA . LEU A 1 183 ? 17.828 3.204 -28.108 1.00 92.88 183 LEU A CA 1
ATOM 1410 C C . LEU A 1 183 ? 17.913 3.199 -29.645 1.00 92.88 183 LEU A C 1
ATOM 1412 O O . LEU A 1 183 ? 16.903 3.430 -30.311 1.00 92.88 183 LEU A O 1
ATOM 1416 N N . PRO A 1 184 ? 19.073 2.879 -30.249 1.00 89.56 184 PRO A N 1
ATOM 1417 C CA . PRO A 1 184 ? 19.205 2.879 -31.707 1.00 89.56 184 PRO A CA 1
ATOM 1418 C C . PRO A 1 184 ? 18.241 1.921 -32.424 1.00 89.56 184 PRO A C 1
ATOM 1420 O O . PRO A 1 184 ? 17.887 2.160 -33.573 1.00 89.56 184 PRO A O 1
ATOM 1423 N N . GLN A 1 185 ? 17.836 0.831 -31.763 1.00 85.56 185 GLN A N 1
ATOM 1424 C CA . GLN A 1 185 ? 16.985 -0.220 -32.335 1.00 85.56 185 GLN A CA 1
ATOM 1425 C C . GLN A 1 185 ? 15.566 -0.264 -31.744 1.00 85.56 185 GLN A C 1
ATOM 1427 O O . GLN A 1 185 ? 14.762 -1.091 -32.171 1.00 85.56 185 GLN A O 1
ATOM 1432 N N . ALA A 1 186 ? 15.261 0.554 -30.731 1.00 88.31 186 ALA A N 1
ATOM 1433 C CA . ALA A 1 186 ? 14.001 0.475 -29.995 1.00 88.31 186 ALA A CA 1
ATOM 1434 C C . ALA A 1 186 ? 13.693 1.766 -29.228 1.00 88.31 186 ALA A C 1
ATOM 1436 O O . ALA A 1 186 ? 14.591 2.440 -28.729 1.00 88.31 186 ALA A O 1
ATOM 1437 N N . THR A 1 187 ? 12.410 2.052 -29.038 1.00 90.44 187 THR A N 1
ATOM 1438 C CA . THR A 1 187 ? 11.941 3.060 -28.084 1.00 90.44 187 THR A CA 1
ATOM 1439 C C . THR A 1 187 ? 11.219 2.344 -26.956 1.00 90.44 187 THR A C 1
ATOM 1441 O O . THR A 1 187 ? 10.309 1.555 -27.204 1.00 90.44 187 THR A O 1
ATOM 1444 N N . LEU A 1 188 ? 11.647 2.587 -25.721 1.00 89.81 188 LEU A N 1
ATOM 1445 C CA . LEU A 1 188 ? 11.046 2.009 -24.528 1.00 89.81 188 LEU A CA 1
ATOM 1446 C C . LEU A 1 188 ? 10.358 3.093 -23.718 1.00 89.81 188 LEU A C 1
ATOM 1448 O O . LEU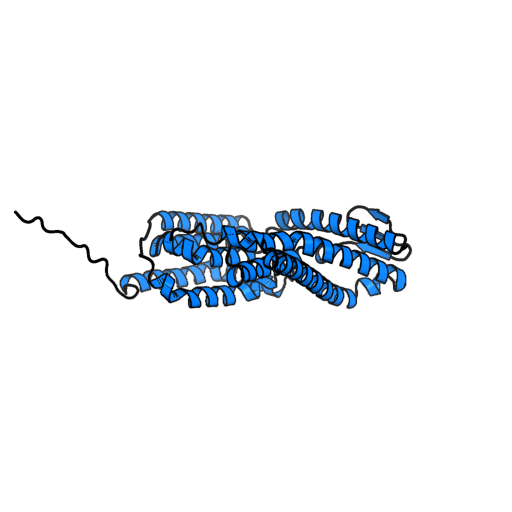 A 1 188 ? 10.974 4.084 -23.340 1.00 89.81 188 LEU A O 1
ATOM 1452 N N . GLU A 1 189 ? 9.097 2.862 -23.388 1.00 88.44 189 GLU A N 1
ATOM 1453 C CA . GLU A 1 189 ? 8.378 3.678 -22.425 1.00 88.44 189 GLU A CA 1
ATOM 1454 C C . GLU A 1 189 ? 8.337 2.961 -21.076 1.00 88.44 189 GLU A C 1
ATOM 1456 O O . GLU A 1 189 ? 7.950 1.791 -20.971 1.00 88.44 189 GLU A O 1
ATOM 1461 N N . VAL A 1 190 ? 8.713 3.666 -20.010 1.00 85.94 190 VAL A N 1
ATOM 1462 C CA . VAL A 1 190 ? 8.451 3.223 -18.640 1.00 85.94 190 VAL A CA 1
ATOM 1463 C C . VAL A 1 190 ? 6.975 3.501 -18.348 1.00 85.94 190 VAL A C 1
ATOM 1465 O O . VAL A 1 190 ? 6.627 4.473 -17.680 1.00 85.94 190 VAL A O 1
ATOM 1468 N N . ALA A 1 191 ? 6.115 2.646 -18.905 1.00 80.81 191 ALA A N 1
ATOM 1469 C CA . ALA A 1 191 ? 4.666 2.696 -18.757 1.00 80.81 191 ALA A CA 1
ATOM 1470 C C . ALA A 1 191 ? 4.221 2.470 -17.300 1.00 80.81 191 ALA A C 1
ATOM 1472 O O . ALA A 1 191 ? 5.016 2.154 -16.411 1.00 80.81 191 ALA A O 1
ATOM 1473 N N . GLU A 1 192 ? 2.920 2.568 -17.045 1.00 72.06 192 GLU A N 1
ATOM 1474 C CA . GLU A 1 192 ? 2.334 2.388 -15.713 1.00 72.06 192 GLU A CA 1
ATOM 1475 C C . GLU A 1 192 ? 2.702 1.043 -15.061 1.00 72.06 192 GLU A C 1
ATOM 1477 O O . GLU A 1 192 ? 3.117 1.010 -13.900 1.00 72.06 192 GLU A O 1
ATOM 1482 N N . ALA A 1 193 ? 2.697 -0.051 -15.829 1.00 64.19 193 ALA A N 1
ATOM 1483 C CA . ALA A 1 193 ? 3.155 -1.372 -15.379 1.00 64.19 193 ALA A CA 1
ATOM 1484 C C . ALA A 1 193 ? 4.643 -1.383 -14.956 1.00 64.19 193 ALA A C 1
ATOM 1486 O O . ALA A 1 193 ? 5.090 -2.180 -14.116 1.00 64.19 193 ALA A O 1
ATOM 1487 N N . CYS A 1 194 ? 5.417 -0.445 -15.501 1.00 76.19 194 CYS A N 1
ATOM 1488 C CA . CYS A 1 194 ? 6.8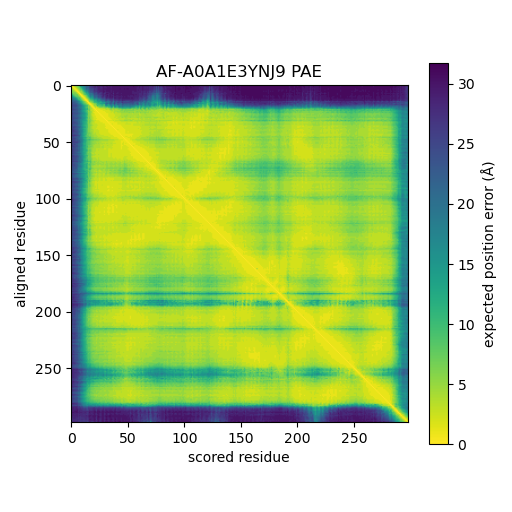17 -0.215 -15.197 1.00 76.19 194 CYS A CA 1
ATOM 1489 C C . CYS A 1 194 ? 7.047 0.797 -14.062 1.00 76.19 194 CYS A C 1
ATOM 1491 O O . CYS A 1 194 ? 8.192 0.992 -13.673 1.00 76.19 194 CYS A O 1
ATOM 1493 N N . SER A 1 195 ? 6.008 1.407 -13.481 1.00 78.94 195 SER A N 1
ATOM 1494 C CA . SER A 1 195 ? 6.149 2.403 -12.401 1.00 78.94 195 SER A CA 1
ATOM 1495 C C . SER A 1 195 ? 6.696 1.814 -11.099 1.00 78.94 195 SER A C 1
ATOM 1497 O O . SER A 1 195 ? 7.381 2.487 -10.342 1.00 78.94 195 SER A O 1
ATOM 1499 N N . GLY A 1 196 ? 6.418 0.539 -10.829 1.00 83.12 196 GLY A N 1
ATOM 1500 C CA . GLY A 1 196 ? 6.730 -0.087 -9.543 1.00 83.12 196 GLY A CA 1
ATOM 1501 C C . GLY A 1 196 ? 5.650 0.122 -8.478 1.00 83.12 196 GLY A C 1
ATOM 1502 O O . GLY A 1 196 ? 5.789 -0.436 -7.392 1.00 83.12 196 GLY A O 1
ATOM 1503 N N . VAL A 1 197 ? 4.550 0.829 -8.777 1.00 87.62 197 VAL A N 1
ATOM 1504 C CA . VAL A 1 197 ? 3.429 1.017 -7.835 1.00 87.62 197 VAL A CA 1
ATOM 1505 C C . VAL A 1 197 ? 2.795 -0.319 -7.445 1.00 87.62 197 VAL A C 1
ATOM 1507 O O . VAL A 1 197 ? 2.580 -0.566 -6.262 1.00 87.62 197 VAL A O 1
ATOM 1510 N N . ARG A 1 198 ? 2.610 -1.238 -8.402 1.00 89.50 198 ARG A N 1
ATOM 1511 C CA . ARG A 1 198 ? 2.171 -2.621 -8.135 1.00 89.50 198 ARG A CA 1
ATOM 1512 C C . ARG A 1 198 ? 3.011 -3.298 -7.045 1.00 89.50 198 ARG A C 1
ATOM 1514 O O . ARG A 1 198 ? 2.483 -3.812 -6.058 1.00 89.50 198 ARG A O 1
ATOM 1521 N N . SER A 1 199 ? 4.336 -3.271 -7.214 1.00 91.44 199 SER A N 1
ATOM 1522 C CA . SER A 1 199 ? 5.276 -3.846 -6.249 1.00 91.44 199 SER A CA 1
ATOM 1523 C C . SER A 1 199 ? 5.251 -3.091 -4.923 1.00 91.44 199 SER A C 1
ATOM 1525 O O . SER A 1 199 ? 5.320 -3.730 -3.881 1.00 91.44 199 SER A O 1
ATOM 1527 N N . LEU A 1 200 ? 5.107 -1.762 -4.940 1.00 93.50 200 LEU A N 1
ATOM 1528 C CA . LEU A 1 200 ? 4.993 -0.931 -3.740 1.00 93.50 200 LEU A CA 1
ATOM 1529 C C . LEU A 1 200 ? 3.763 -1.301 -2.902 1.00 93.50 200 LEU A C 1
ATOM 1531 O O . LEU A 1 200 ? 3.897 -1.483 -1.695 1.00 93.50 200 LEU A O 1
ATOM 1535 N N . MET A 1 201 ? 2.595 -1.473 -3.523 1.00 93.06 201 MET A N 1
ATOM 1536 C CA . MET A 1 201 ? 1.360 -1.840 -2.820 1.00 93.06 201 MET A CA 1
ATOM 1537 C C . MET A 1 201 ? 1.428 -3.259 -2.244 1.00 93.06 201 MET A C 1
ATOM 1539 O O . MET A 1 201 ? 1.156 -3.477 -1.057 1.00 93.06 201 MET A O 1
ATOM 1543 N N . SER A 1 202 ? 1.872 -4.219 -3.059 1.00 93.62 202 SER A N 1
ATOM 1544 C CA . SER A 1 202 ? 1.992 -5.624 -2.656 1.00 93.62 202 SER A CA 1
ATOM 1545 C C . SER A 1 202 ? 3.060 -5.829 -1.573 1.00 93.62 202 SER A C 1
ATOM 1547 O O . SER A 1 202 ? 2.780 -6.416 -0.525 1.00 93.62 202 SER A O 1
ATOM 1549 N N . LEU A 1 203 ? 4.279 -5.313 -1.780 1.00 95.25 203 LEU A N 1
ATOM 1550 C CA . LEU A 1 203 ? 5.370 -5.425 -0.805 1.00 95.25 203 LEU A CA 1
ATOM 1551 C C . LEU A 1 203 ? 5.136 -4.547 0.419 1.00 95.25 203 LEU A C 1
ATOM 1553 O O . LEU A 1 203 ? 5.537 -4.943 1.505 1.00 95.25 203 LEU A O 1
ATOM 1557 N N . GLY A 1 204 ? 4.465 -3.402 0.284 1.00 96.19 204 GLY A N 1
ATOM 1558 C CA . GLY A 1 204 ? 4.065 -2.558 1.410 1.00 96.19 204 GLY A CA 1
ATOM 1559 C C . GLY A 1 204 ? 3.105 -3.288 2.345 1.00 96.19 204 GLY A C 1
ATOM 1560 O O . GLY A 1 204 ? 3.334 -3.342 3.554 1.00 96.19 204 GLY A O 1
ATOM 1561 N N . THR A 1 205 ? 2.082 -3.935 1.780 1.00 95.88 205 THR A N 1
ATOM 1562 C CA . THR A 1 205 ? 1.143 -4.771 2.544 1.00 95.88 205 THR A CA 1
ATOM 1563 C C . THR A 1 205 ? 1.865 -5.943 3.207 1.00 95.88 205 THR A C 1
ATOM 1565 O O . THR A 1 205 ? 1.698 -6.176 4.406 1.00 95.88 205 THR A O 1
ATOM 1568 N N . LEU A 1 206 ? 2.721 -6.650 2.462 1.00 95.75 206 LEU A N 1
ATOM 1569 C CA . LEU A 1 206 ? 3.502 -7.764 2.997 1.00 95.75 206 LEU A CA 1
ATOM 1570 C C . LEU A 1 206 ? 4.455 -7.317 4.113 1.00 95.75 206 LEU A C 1
ATOM 1572 O O . LEU A 1 206 ? 4.515 -7.969 5.151 1.00 95.75 206 LEU A O 1
ATOM 1576 N N . ALA A 1 207 ? 5.169 -6.207 3.934 1.00 96.25 207 ALA A N 1
ATOM 1577 C CA . ALA A 1 207 ? 6.084 -5.641 4.921 1.00 96.25 207 ALA A CA 1
ATOM 1578 C C . ALA A 1 207 ? 5.346 -5.205 6.189 1.00 96.25 207 ALA A C 1
ATOM 1580 O O . ALA A 1 207 ? 5.847 -5.419 7.293 1.00 96.25 207 ALA A O 1
ATOM 1581 N N . LEU A 1 208 ? 4.137 -4.654 6.052 1.00 95.94 208 LEU A N 1
ATOM 1582 C CA . LEU A 1 208 ? 3.298 -4.292 7.187 1.00 95.94 208 LEU A CA 1
ATOM 1583 C C . LEU A 1 208 ? 2.837 -5.535 7.967 1.00 95.94 208 LEU A C 1
ATOM 1585 O O . LEU A 1 208 ? 2.949 -5.563 9.194 1.00 95.94 208 LEU A O 1
ATOM 1589 N N . VAL A 1 209 ? 2.367 -6.575 7.269 1.00 95.25 209 VAL A N 1
ATOM 1590 C CA . VAL A 1 209 ? 1.980 -7.865 7.870 1.00 95.25 209 VAL A CA 1
ATOM 1591 C C . VAL A 1 209 ? 3.169 -8.546 8.543 1.00 95.25 209 VAL A C 1
ATOM 1593 O O . VAL A 1 209 ? 3.091 -8.913 9.716 1.00 95.25 209 VAL A O 1
ATOM 1596 N N . TYR A 1 210 ? 4.283 -8.675 7.828 1.00 94.81 210 TYR A N 1
ATOM 1597 C CA . TYR A 1 210 ? 5.512 -9.269 8.335 1.00 94.81 210 TYR A CA 1
ATOM 1598 C C . TYR A 1 210 ? 6.045 -8.498 9.542 1.00 94.81 210 TYR A C 1
ATOM 1600 O O . TYR A 1 210 ? 6.308 -9.097 10.581 1.00 94.81 210 TYR A O 1
ATOM 1608 N N . GLY A 1 211 ? 6.148 -7.170 9.445 1.00 93.69 211 GLY A N 1
ATOM 1609 C CA . GLY A 1 211 ? 6.582 -6.315 10.543 1.00 93.69 211 GLY A CA 1
ATOM 1610 C C . GLY A 1 211 ? 5.715 -6.531 11.780 1.00 93.69 211 GLY A C 1
ATOM 1611 O O . GLY A 1 211 ? 6.228 -6.747 12.877 1.00 93.69 211 GLY A O 1
ATOM 1612 N N . TYR A 1 212 ? 4.397 -6.541 11.600 1.00 91.94 212 TYR A N 1
ATOM 1613 C CA . TYR A 1 212 ? 3.460 -6.758 12.692 1.00 91.94 212 TYR A CA 1
ATOM 1614 C C . TYR A 1 212 ? 3.636 -8.117 13.388 1.00 91.94 212 TYR A C 1
ATOM 1616 O O . TYR A 1 212 ? 3.602 -8.173 14.617 1.00 91.94 212 TYR A O 1
ATOM 1624 N N . LEU A 1 213 ? 3.821 -9.197 12.624 1.00 91.38 213 LEU A N 1
ATOM 1625 C CA . LEU A 1 213 ? 3.901 -10.561 13.160 1.00 91.38 213 LEU A CA 1
ATOM 1626 C C . LEU A 1 213 ? 5.295 -10.939 13.678 1.00 91.38 213 LEU A C 1
ATOM 1628 O O . LEU A 1 213 ? 5.402 -11.661 14.666 1.00 91.38 213 LEU A O 1
ATOM 1632 N N . ALA A 1 214 ? 6.356 -10.484 13.012 1.00 91.19 214 ALA A N 1
ATOM 1633 C CA . ALA A 1 214 ? 7.721 -10.956 13.238 1.00 91.19 214 ALA A CA 1
ATOM 1634 C C . ALA A 1 214 ? 8.605 -9.960 14.002 1.00 91.19 214 ALA A C 1
ATOM 1636 O O . ALA A 1 214 ? 9.646 -10.358 14.528 1.00 91.19 214 ALA A O 1
ATOM 1637 N N . ARG A 1 215 ? 8.236 -8.670 14.071 1.00 91.00 215 ARG A N 1
ATOM 1638 C CA . ARG A 1 215 ? 9.077 -7.628 14.686 1.00 91.00 215 ARG A CA 1
ATOM 1639 C C . ARG A 1 215 ? 8.473 -7.116 16.000 1.00 91.00 215 ARG A C 1
ATOM 1641 O O . ARG A 1 215 ? 7.324 -6.659 16.014 1.00 91.00 215 ARG A O 1
ATOM 1648 N N . PRO A 1 216 ? 9.240 -7.130 17.108 1.00 84.81 216 PRO A N 1
ATOM 1649 C CA . PRO A 1 216 ? 8.713 -6.761 18.420 1.00 84.81 216 PRO A CA 1
ATOM 1650 C C . PRO A 1 216 ? 8.544 -5.246 18.589 1.00 84.81 216 PRO A C 1
ATOM 1652 O O . PRO A 1 216 ? 7.537 -4.809 19.134 1.00 84.81 216 PRO A O 1
ATOM 1655 N N . SER A 1 217 ? 9.486 -4.434 18.096 1.00 90.69 217 SER A N 1
ATOM 1656 C CA . SER A 1 217 ? 9.482 -2.981 18.301 1.00 90.69 217 SER A CA 1
ATOM 1657 C C . SER A 1 217 ? 8.882 -2.217 17.120 1.00 90.69 217 SER A C 1
ATOM 1659 O O . SER A 1 217 ? 9.086 -2.577 15.959 1.00 90.69 217 SER A O 1
ATOM 1661 N N . LEU A 1 218 ? 8.193 -1.105 17.407 1.00 90.12 218 LEU A N 1
ATOM 1662 C CA . LEU A 1 218 ? 7.662 -0.202 16.378 1.00 90.12 218 LEU A CA 1
ATOM 1663 C C . LEU A 1 218 ? 8.762 0.326 15.451 1.00 90.12 218 LEU A C 1
ATOM 1665 O O . LEU A 1 218 ? 8.553 0.394 14.248 1.00 90.12 218 LEU A O 1
ATOM 1669 N N . ALA A 1 219 ? 9.951 0.619 15.984 1.00 91.88 219 ALA A N 1
ATOM 1670 C CA . ALA A 1 219 ? 11.085 1.067 15.179 1.00 91.88 219 ALA A CA 1
ATOM 1671 C C . ALA A 1 219 ? 11.492 0.027 14.122 1.00 91.88 219 ALA A C 1
ATOM 1673 O O . ALA A 1 219 ? 11.691 0.374 12.961 1.00 91.88 219 ALA A O 1
ATOM 1674 N N . ALA A 1 220 ? 11.555 -1.255 14.493 1.00 91.00 220 ALA A N 1
ATOM 1675 C CA . ALA A 1 220 ? 11.896 -2.319 13.555 1.00 91.00 220 ALA A CA 1
ATOM 1676 C C . ALA A 1 220 ? 10.786 -2.553 12.515 1.00 91.00 220 ALA A C 1
ATOM 1678 O O . ALA A 1 220 ? 11.087 -2.798 11.350 1.00 91.00 220 ALA A O 1
ATOM 1679 N N . ARG A 1 221 ? 9.512 -2.426 12.911 1.00 93.62 221 ARG A N 1
ATOM 1680 C CA . ARG A 1 221 ? 8.364 -2.475 11.985 1.00 93.62 221 ARG A CA 1
ATOM 1681 C C . ARG A 1 221 ? 8.430 -1.353 10.956 1.00 93.62 221 ARG A C 1
ATOM 1683 O O . ARG A 1 221 ? 8.333 -1.610 9.760 1.00 93.62 221 ARG A O 1
ATOM 1690 N N . SER A 1 222 ? 8.636 -0.125 11.428 1.00 94.38 222 SER A N 1
ATOM 1691 C CA . SER A 1 222 ? 8.747 1.055 10.575 1.00 94.38 222 SER A CA 1
ATOM 1692 C C . SER A 1 222 ? 9.955 0.965 9.653 1.00 94.38 222 SER A C 1
ATOM 1694 O O . SER A 1 222 ? 9.831 1.313 8.488 1.00 94.38 222 SER A O 1
ATOM 1696 N N . LEU A 1 223 ? 11.095 0.450 10.122 1.00 95.19 223 LEU A N 1
ATOM 1697 C CA . LEU A 1 223 ? 12.280 0.266 9.283 1.00 95.19 223 LEU A CA 1
ATOM 1698 C C . LEU A 1 223 ? 12.008 -0.677 8.104 1.00 95.19 223 LEU A C 1
ATOM 1700 O O . LEU A 1 223 ? 12.373 -0.359 6.975 1.00 95.19 223 LEU A O 1
ATOM 1704 N N . VAL A 1 224 ? 11.347 -1.811 8.357 1.00 95.69 224 VAL A N 1
ATOM 1705 C CA . VAL A 1 224 ? 10.976 -2.766 7.302 1.00 95.69 224 VAL A CA 1
ATOM 1706 C C . VAL A 1 224 ? 9.966 -2.160 6.328 1.00 95.69 224 VAL A C 1
ATOM 1708 O O . VAL A 1 224 ? 10.092 -2.348 5.125 1.00 95.69 224 VAL A O 1
ATOM 1711 N N . LEU A 1 225 ? 8.988 -1.395 6.817 1.00 96.31 225 LEU A N 1
ATOM 1712 C CA . LEU A 1 225 ? 8.019 -0.724 5.949 1.00 96.31 225 LEU A CA 1
ATOM 1713 C C . LEU A 1 225 ? 8.671 0.377 5.097 1.00 96.31 225 LEU A C 1
ATOM 1715 O O . LEU A 1 225 ? 8.421 0.467 3.898 1.00 96.31 225 LEU A O 1
ATOM 1719 N N . ILE A 1 226 ? 9.533 1.198 5.699 1.00 96.88 226 ILE A N 1
ATOM 1720 C CA . ILE A 1 226 ? 10.241 2.288 5.015 1.00 96.88 226 ILE A CA 1
ATOM 1721 C C . ILE A 1 226 ? 11.208 1.734 3.965 1.00 96.88 226 ILE A C 1
ATOM 1723 O O . ILE A 1 226 ? 11.377 2.361 2.922 1.00 96.88 226 ILE A O 1
ATOM 1727 N N . SER A 1 227 ? 11.809 0.560 4.191 1.00 97.19 227 SER A N 1
ATOM 1728 C CA . SER A 1 227 ? 12.736 -0.052 3.232 1.00 97.19 227 SER A CA 1
ATOM 1729 C C . SER A 1 227 ? 12.065 -0.556 1.950 1.00 97.19 227 SER A C 1
ATOM 1731 O O . SER A 1 227 ? 12.758 -0.756 0.951 1.00 97.19 227 SER A O 1
ATOM 1733 N N . VAL A 1 228 ? 10.732 -0.684 1.924 1.00 97.38 228 VAL A N 1
ATOM 1734 C CA . VAL A 1 228 ? 9.983 -1.081 0.722 1.00 97.38 228 VAL A CA 1
ATOM 1735 C C . VAL A 1 228 ? 10.205 -0.095 -0.420 1.00 97.38 228 VAL A C 1
ATOM 1737 O O . VAL A 1 228 ? 10.524 -0.512 -1.530 1.00 97.38 228 VAL A O 1
ATOM 1740 N N . LEU A 1 229 ? 10.074 1.209 -0.161 1.00 95.75 229 LEU A N 1
ATOM 1741 C CA . LEU A 1 229 ? 10.196 2.235 -1.197 1.00 95.75 229 LEU A CA 1
ATOM 1742 C C . LEU A 1 229 ? 11.569 2.218 -1.904 1.00 95.75 229 LEU A C 1
ATOM 1744 O O . LEU A 1 229 ? 11.588 2.090 -3.130 1.00 95.75 229 LEU A O 1
ATOM 1748 N N . PRO A 1 230 ? 12.721 2.287 -1.202 1.00 96.31 230 PRO A N 1
ATOM 1749 C CA . PRO A 1 230 ? 14.021 2.211 -1.860 1.00 96.31 230 PRO A CA 1
ATOM 1750 C C . PRO A 1 230 ? 14.256 0.851 -2.528 1.00 96.31 230 PRO A C 1
ATOM 1752 O O . PRO A 1 230 ? 14.818 0.815 -3.620 1.00 96.31 230 PRO A O 1
ATOM 1755 N N . ALA A 1 231 ? 13.792 -0.257 -1.939 1.00 96.75 231 ALA A N 1
ATOM 1756 C CA . ALA A 1 231 ? 13.918 -1.578 -2.554 1.00 96.75 231 ALA A CA 1
ATOM 1757 C C . ALA A 1 231 ? 13.162 -1.670 -3.889 1.00 96.75 231 ALA A C 1
ATOM 1759 O O . ALA A 1 231 ? 13.709 -2.174 -4.871 1.00 96.75 231 ALA A O 1
ATOM 1760 N N . VAL A 1 232 ? 11.936 -1.140 -3.947 1.00 95.31 232 VAL A N 1
ATOM 1761 C CA . VAL A 1 232 ? 11.130 -1.066 -5.174 1.00 95.31 232 VAL A CA 1
ATOM 1762 C C . VAL A 1 232 ? 11.794 -0.166 -6.209 1.00 95.31 232 VAL A C 1
ATOM 1764 O O . VAL A 1 232 ? 11.884 -0.562 -7.366 1.00 95.31 232 VAL A O 1
ATOM 1767 N N . ILE A 1 233 ? 12.306 1.003 -5.813 1.00 94.81 233 ILE A N 1
ATOM 1768 C CA . ILE A 1 233 ? 13.010 1.918 -6.724 1.00 94.81 233 ILE A CA 1
ATOM 1769 C C . ILE A 1 233 ? 14.233 1.235 -7.351 1.00 94.81 233 ILE A C 1
ATOM 1771 O O . ILE A 1 233 ? 14.399 1.278 -8.570 1.00 94.81 233 ILE A O 1
ATOM 1775 N N . VAL A 1 234 ? 15.065 0.574 -6.541 1.00 95.38 234 VAL A N 1
ATOM 1776 C CA . VAL A 1 234 ? 16.270 -0.124 -7.019 1.00 95.38 234 VAL A CA 1
ATOM 1777 C C . VAL A 1 234 ? 15.898 -1.282 -7.939 1.00 95.38 234 VAL A C 1
ATOM 1779 O O . VAL A 1 234 ? 16.407 -1.366 -9.057 1.00 95.38 234 VAL A O 1
ATOM 1782 N N . ALA A 1 235 ? 14.987 -2.155 -7.507 1.00 94.81 235 ALA A N 1
ATOM 1783 C CA . ALA A 1 235 ? 14.553 -3.291 -8.312 1.00 94.81 235 ALA A CA 1
ATOM 1784 C C . ALA A 1 235 ? 13.916 -2.847 -9.634 1.00 94.81 235 ALA A C 1
ATOM 1786 O O . ALA A 1 235 ? 14.144 -3.461 -10.675 1.00 94.81 235 ALA A O 1
ATOM 1787 N N . ASN A 1 236 ? 13.157 -1.753 -9.615 1.00 93.06 236 ASN A N 1
ATOM 1788 C CA . ASN A 1 236 ? 12.537 -1.219 -10.812 1.00 93.06 236 ASN A CA 1
ATOM 1789 C C . ASN A 1 236 ? 13.550 -0.555 -11.758 1.00 93.06 236 ASN A C 1
ATOM 1791 O O . ASN A 1 236 ? 13.462 -0.747 -12.965 1.00 93.06 236 ASN A O 1
ATOM 1795 N N . GLY A 1 237 ? 14.550 0.161 -11.236 1.00 94.12 237 GLY A N 1
ATOM 1796 C CA . GLY A 1 237 ? 15.659 0.675 -12.048 1.00 94.12 237 GLY A CA 1
ATOM 1797 C C . GLY A 1 237 ? 16.431 -0.451 -12.745 1.00 94.12 237 GLY A C 1
ATOM 1798 O O . GLY A 1 237 ? 16.698 -0.367 -13.943 1.00 94.12 237 GLY A O 1
ATOM 1799 N N . LEU A 1 238 ? 16.701 -1.548 -12.024 1.00 94.25 238 LEU A N 1
ATOM 1800 C CA . LEU A 1 238 ? 17.298 -2.759 -12.599 1.00 94.25 238 LEU A CA 1
ATOM 1801 C C . LEU A 1 238 ? 16.398 -3.385 -13.674 1.00 94.25 238 LEU A C 1
ATOM 1803 O O . LEU A 1 238 ? 16.902 -3.800 -14.716 1.00 94.25 238 LEU A O 1
ATOM 1807 N N . ARG A 1 239 ? 15.076 -3.407 -13.460 1.00 92.88 239 ARG A N 1
ATOM 1808 C CA . ARG A 1 239 ? 14.102 -3.874 -14.457 1.00 92.88 239 ARG A CA 1
ATOM 1809 C C . ARG A 1 239 ? 14.161 -3.061 -15.739 1.00 92.88 239 ARG A C 1
ATOM 1811 O O . ARG A 1 239 ? 14.257 -3.643 -16.813 1.00 92.88 239 ARG A O 1
ATOM 1818 N N . VAL A 1 240 ? 14.128 -1.735 -15.632 1.00 92.75 240 VAL A N 1
ATOM 1819 C CA . VAL A 1 240 ? 14.196 -0.835 -16.792 1.00 92.75 240 VAL A CA 1
ATOM 1820 C C . VAL A 1 240 ? 15.510 -1.032 -17.552 1.00 92.75 240 VAL A C 1
ATOM 1822 O O . VAL A 1 240 ? 15.487 -1.159 -18.775 1.00 92.75 240 VAL A O 1
ATOM 1825 N N . ALA A 1 241 ? 16.639 -1.139 -16.846 1.00 93.94 241 ALA A N 1
ATOM 1826 C CA . ALA A 1 241 ? 17.935 -1.420 -17.465 1.00 93.94 241 ALA A CA 1
ATOM 1827 C C . ALA A 1 241 ? 17.962 -2.783 -18.176 1.00 93.94 241 ALA A C 1
ATOM 1829 O O . ALA A 1 241 ? 18.425 -2.885 -19.310 1.00 93.94 241 ALA A O 1
ATOM 1830 N N . ALA A 1 242 ? 17.431 -3.832 -17.541 1.00 92.25 242 ALA A N 1
ATOM 1831 C CA . ALA A 1 242 ? 17.360 -5.163 -18.133 1.00 92.25 242 ALA A CA 1
ATOM 1832 C C . ALA A 1 242 ? 16.485 -5.175 -19.395 1.00 92.25 242 ALA A C 1
ATOM 1834 O O . ALA A 1 242 ? 16.902 -5.724 -20.414 1.00 92.25 242 ALA A O 1
ATOM 1835 N N . SER A 1 243 ? 15.324 -4.514 -19.365 1.00 90.62 243 SER A N 1
ATOM 1836 C CA . SER A 1 243 ? 14.470 -4.344 -20.546 1.00 90.62 243 SER A CA 1
ATOM 1837 C C . SER A 1 243 ? 15.187 -3.581 -21.662 1.00 90.62 243 SER A C 1
ATOM 1839 O O . SER A 1 243 ? 15.114 -3.996 -22.815 1.00 90.62 243 SER A O 1
ATOM 1841 N N . GLY A 1 244 ? 15.935 -2.522 -21.332 1.00 92.31 244 GLY A N 1
ATOM 1842 C CA . GLY A 1 244 ? 16.779 -1.787 -22.283 1.00 92.31 244 GLY A CA 1
ATOM 1843 C C . GLY A 1 244 ? 17.848 -2.656 -22.936 1.00 92.31 244 GLY A C 1
ATOM 1844 O O . GLY A 1 244 ? 18.009 -2.638 -24.154 1.00 92.31 244 GLY A O 1
ATOM 1845 N N . LEU A 1 245 ? 18.538 -3.480 -22.147 1.00 92.62 245 LEU A N 1
ATOM 1846 C CA . LEU A 1 245 ? 19.566 -4.389 -22.649 1.00 92.62 245 LEU A CA 1
ATOM 1847 C C . LEU A 1 245 ? 18.978 -5.472 -23.564 1.00 92.62 245 LEU A C 1
ATOM 1849 O O . LEU A 1 245 ? 19.570 -5.796 -24.596 1.00 92.62 245 LEU A O 1
ATOM 1853 N N . VAL A 1 246 ? 17.817 -6.024 -23.201 1.00 91.44 246 VAL A N 1
ATOM 1854 C CA . VAL A 1 246 ? 17.091 -6.984 -24.045 1.00 91.44 246 VAL A CA 1
ATOM 1855 C C . VAL A 1 246 ? 16.660 -6.313 -25.345 1.00 91.44 246 VAL A C 1
ATOM 1857 O O . VAL A 1 246 ? 16.922 -6.865 -26.411 1.00 91.44 246 VAL A O 1
ATOM 1860 N N . ALA A 1 247 ? 16.088 -5.110 -25.275 1.00 91.31 247 ALA A N 1
ATOM 1861 C CA . ALA A 1 247 ? 15.654 -4.362 -26.451 1.00 91.31 247 ALA A CA 1
ATOM 1862 C C . ALA A 1 247 ? 16.818 -4.038 -27.396 1.00 91.31 247 ALA A C 1
ATOM 1864 O O . ALA A 1 247 ? 16.689 -4.182 -28.609 1.00 91.31 247 ALA A O 1
ATOM 1865 N N . HIS A 1 248 ? 17.976 -3.671 -26.846 1.00 90.50 248 HIS A N 1
ATOM 1866 C CA . HIS A 1 248 ? 19.182 -3.397 -27.622 1.00 90.50 248 HIS A CA 1
ATOM 1867 C C . HIS A 1 248 ? 19.697 -4.630 -28.385 1.00 90.50 248 HIS A C 1
ATOM 1869 O O . HIS A 1 248 ? 20.165 -4.503 -29.515 1.00 90.50 248 HIS A O 1
ATOM 1875 N N . ARG A 1 249 ? 19.623 -5.826 -27.782 1.00 90.06 249 ARG A N 1
ATOM 1876 C CA . ARG A 1 249 ? 20.170 -7.065 -28.369 1.00 90.06 249 ARG A CA 1
ATOM 1877 C C . ARG A 1 249 ? 19.189 -7.829 -29.252 1.00 90.06 249 ARG A C 1
ATOM 1879 O O . ARG A 1 249 ? 19.615 -8.459 -30.214 1.00 90.06 249 ARG A O 1
ATOM 1886 N N . PHE A 1 250 ? 17.909 -7.816 -28.899 1.00 88.50 250 PHE A N 1
ATOM 1887 C CA . PHE A 1 250 ? 16.888 -8.689 -29.483 1.00 88.50 250 PHE A CA 1
ATOM 1888 C C . PHE A 1 250 ? 15.692 -7.920 -30.065 1.00 88.50 250 PHE A C 1
ATOM 1890 O O . PHE A 1 250 ? 14.754 -8.544 -30.555 1.00 88.50 250 PHE A O 1
ATOM 1897 N N . GLY A 1 251 ? 15.724 -6.584 -30.038 1.00 85.06 251 GLY A N 1
ATOM 1898 C CA . GLY A 1 251 ? 14.637 -5.728 -30.511 1.00 85.06 251 GLY A CA 1
ATOM 1899 C C . GLY A 1 251 ? 13.535 -5.505 -29.469 1.00 85.06 251 GLY A C 1
ATOM 1900 O O . GLY A 1 251 ? 13.474 -6.168 -28.431 1.00 85.06 251 GLY A O 1
ATOM 1901 N N . ALA A 1 252 ? 12.650 -4.544 -29.748 1.00 82.06 252 ALA A N 1
ATOM 1902 C CA . ALA A 1 252 ? 1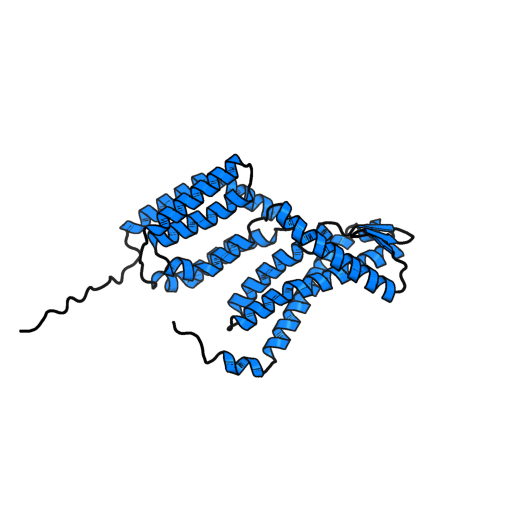1.599 -4.111 -28.822 1.00 82.06 252 ALA A CA 1
ATOM 1903 C C . ALA A 1 252 ? 10.614 -5.237 -28.448 1.00 82.06 252 ALA A C 1
ATOM 1905 O O . ALA A 1 252 ? 10.243 -5.365 -27.281 1.00 82.06 252 ALA A O 1
ATOM 1906 N N . ASP A 1 253 ? 10.256 -6.097 -29.406 1.00 82.00 253 ASP A N 1
ATOM 1907 C CA . ASP A 1 253 ? 9.285 -7.181 -29.201 1.00 82.00 253 ASP A CA 1
ATOM 1908 C C . ASP A 1 253 ? 9.750 -8.188 -28.141 1.00 82.00 253 ASP A C 1
ATOM 1910 O O . ASP A 1 253 ? 8.955 -8.672 -27.334 1.00 82.00 253 ASP A O 1
ATOM 1914 N N . ALA A 1 254 ? 11.057 -8.459 -28.073 1.00 79.62 254 ALA A N 1
ATOM 1915 C CA . ALA A 1 254 ? 11.625 -9.335 -27.053 1.00 79.62 254 ALA A CA 1
ATOM 1916 C C . ALA A 1 254 ? 11.542 -8.720 -25.644 1.00 79.62 254 ALA A C 1
ATOM 1918 O O . ALA A 1 254 ? 11.377 -9.446 -24.665 1.00 79.62 254 ALA A O 1
ATOM 1919 N N . ALA A 1 255 ? 11.629 -7.392 -25.529 1.00 74.12 255 ALA A N 1
ATOM 1920 C CA . ALA A 1 255 ? 11.557 -6.683 -24.251 1.00 74.12 255 ALA A CA 1
ATOM 1921 C C . ALA A 1 255 ? 10.116 -6.489 -23.738 1.00 74.12 255 ALA A C 1
ATOM 1923 O O . ALA A 1 255 ? 9.912 -6.336 -22.530 1.00 74.12 255 ALA A O 1
ATOM 1924 N N . LEU A 1 256 ? 9.131 -6.500 -24.642 1.00 74.38 256 LEU A N 1
ATOM 1925 C CA . LEU A 1 256 ? 7.709 -6.279 -24.346 1.00 74.38 256 LEU A CA 1
ATOM 1926 C C . LEU A 1 256 ? 6.863 -7.564 -24.381 1.00 74.38 256 LEU A C 1
ATOM 1928 O O . LEU A 1 256 ? 5.727 -7.564 -23.914 1.00 74.38 256 LEU A O 1
ATOM 1932 N N . GLY A 1 257 ? 7.410 -8.662 -24.904 1.00 77.12 257 GLY A N 1
ATOM 1933 C CA . GLY A 1 257 ? 6.756 -9.968 -24.956 1.00 77.12 257 GLY A CA 1
ATOM 1934 C C . GLY A 1 257 ? 6.720 -10.712 -23.606 1.00 77.12 257 GLY A C 1
ATOM 1935 O O . GLY A 1 257 ? 6.870 -10.113 -22.541 1.00 77.12 257 GLY A O 1
ATOM 1936 N N . PRO A 1 258 ? 6.575 -12.051 -23.604 1.00 78.12 258 PRO A N 1
ATOM 1937 C CA . PRO A 1 258 ? 6.451 -12.864 -22.382 1.00 78.12 258 PRO A CA 1
ATOM 1938 C C . PRO A 1 258 ? 7.588 -12.683 -21.362 1.00 78.12 258 PRO A C 1
ATOM 1940 O O . PRO A 1 258 ? 7.382 -12.829 -20.155 1.00 78.12 258 PRO A O 1
ATOM 1943 N N . LEU A 1 259 ? 8.786 -12.323 -21.838 1.00 78.19 259 LEU A N 1
ATOM 1944 C CA . LEU A 1 259 ? 9.942 -12.012 -20.994 1.00 78.19 259 LEU A CA 1
ATOM 1945 C C . LEU A 1 259 ? 9.674 -10.835 -20.048 1.00 78.19 259 LEU A C 1
ATOM 1947 O O . LEU A 1 259 ? 10.219 -10.814 -18.946 1.00 78.19 259 LEU A O 1
ATOM 1951 N N . HIS A 1 260 ? 8.797 -9.905 -20.427 1.00 79.12 260 HIS A N 1
ATOM 1952 C CA . HIS A 1 260 ? 8.409 -8.771 -19.597 1.00 79.12 260 HIS A CA 1
ATOM 1953 C C . HIS A 1 260 ? 7.707 -9.211 -18.304 1.00 79.12 260 HIS A C 1
ATOM 1955 O O . HIS A 1 260 ? 8.047 -8.749 -17.212 1.00 79.12 260 HIS A O 1
ATOM 1961 N N . ALA A 1 261 ? 6.760 -10.150 -18.408 1.00 78.50 261 ALA A N 1
ATOM 1962 C CA . ALA A 1 261 ? 6.036 -10.678 -17.254 1.00 78.50 261 ALA A CA 1
ATOM 1963 C C . ALA A 1 261 ? 6.976 -11.444 -16.309 1.00 78.50 261 ALA A C 1
ATOM 1965 O O . ALA A 1 261 ? 6.941 -11.243 -15.094 1.00 78.50 261 ALA A O 1
ATOM 1966 N N . VAL A 1 262 ? 7.869 -12.272 -16.864 1.00 84.12 262 VAL A N 1
ATOM 1967 C CA . VAL A 1 262 ? 8.886 -13.005 -16.090 1.00 84.12 262 VAL A CA 1
ATOM 1968 C C . VAL A 1 262 ? 9.841 -12.039 -15.386 1.00 84.12 262 VAL A C 1
ATOM 1970 O O . VAL A 1 262 ? 10.111 -12.200 -14.195 1.00 84.12 262 VAL A O 1
ATOM 1973 N N . ALA A 1 263 ? 10.303 -10.999 -16.084 1.00 82.69 263 ALA A N 1
ATOM 1974 C CA . ALA A 1 263 ? 11.133 -9.954 -15.497 1.00 82.69 263 ALA A CA 1
ATOM 1975 C C . ALA A 1 263 ? 10.419 -9.269 -14.321 1.00 82.69 263 ALA A C 1
ATOM 1977 O O . ALA A 1 263 ? 11.029 -9.069 -13.272 1.00 82.69 263 ALA A O 1
ATOM 1978 N N . GLY A 1 264 ? 9.118 -8.982 -14.444 1.00 82.75 264 GLY A N 1
ATOM 1979 C CA . GLY A 1 264 ? 8.302 -8.448 -13.350 1.00 82.75 264 GLY A CA 1
ATOM 1980 C C . GLY A 1 264 ? 8.419 -9.266 -12.057 1.00 82.75 264 GLY A C 1
ATOM 1981 O O . GLY A 1 264 ? 8.720 -8.703 -11.002 1.00 82.75 264 GLY A O 1
ATOM 1982 N N . TRP A 1 265 ? 8.273 -10.592 -12.142 1.00 86.00 265 TRP A N 1
ATOM 1983 C CA . TRP A 1 265 ? 8.412 -11.495 -10.991 1.00 86.00 265 TRP A CA 1
ATOM 1984 C C . TRP A 1 265 ? 9.836 -11.551 -10.432 1.00 86.00 265 TRP A C 1
ATOM 1986 O O . TRP A 1 265 ? 10.017 -11.547 -9.212 1.00 86.00 265 TRP A O 1
ATOM 1996 N N . ILE A 1 266 ? 10.851 -11.559 -11.300 1.00 90.44 266 ILE A N 1
ATOM 1997 C CA . ILE A 1 266 ? 12.260 -11.564 -10.881 1.00 90.44 266 ILE A CA 1
ATOM 1998 C C . ILE A 1 266 ? 12.565 -10.321 -10.041 1.00 90.44 266 ILE A C 1
ATOM 2000 O O . ILE A 1 266 ? 13.075 -10.439 -8.925 1.00 90.44 266 ILE A O 1
ATOM 2004 N N . PHE A 1 267 ? 12.210 -9.135 -10.537 1.00 90.19 267 PHE A N 1
ATOM 2005 C CA . PHE A 1 267 ? 12.514 -7.881 -9.846 1.00 90.19 267 PHE A CA 1
ATOM 2006 C C . PHE A 1 267 ? 11.631 -7.653 -8.615 1.00 90.19 267 PHE A C 1
ATOM 2008 O O . PHE A 1 267 ? 12.096 -7.072 -7.634 1.00 90.19 267 PHE A O 1
ATOM 2015 N N . PHE A 1 268 ? 10.408 -8.189 -8.589 1.00 90.56 268 PHE A N 1
ATOM 2016 C CA . PHE A 1 268 ? 9.639 -8.293 -7.347 1.00 90.56 268 PHE A CA 1
ATOM 2017 C C . PHE A 1 268 ? 10.405 -9.101 -6.284 1.00 90.56 268 PHE A C 1
ATOM 2019 O O . PHE A 1 268 ? 10.560 -8.649 -5.146 1.00 90.56 268 PHE A O 1
ATOM 2026 N N . GLY A 1 269 ? 10.961 -10.256 -6.668 1.00 93.38 269 GLY A N 1
ATOM 2027 C CA . GLY A 1 269 ? 11.831 -11.063 -5.811 1.00 93.38 269 GLY A CA 1
ATOM 2028 C C . GLY A 1 269 ? 13.089 -10.314 -5.361 1.00 93.38 269 GLY A C 1
ATOM 2029 O O . GLY A 1 269 ? 13.458 -10.382 -4.190 1.00 93.38 269 GLY A O 1
ATOM 2030 N N . THR A 1 270 ? 13.718 -9.532 -6.244 1.00 94.31 270 THR A N 1
ATOM 2031 C CA . THR A 1 270 ? 14.860 -8.673 -5.887 1.00 94.31 270 THR A CA 1
ATOM 2032 C C . THR A 1 270 ? 14.492 -7.657 -4.807 1.00 94.31 270 THR A C 1
ATOM 2034 O O . THR A 1 270 ? 15.209 -7.546 -3.814 1.00 94.31 270 THR A O 1
ATOM 2037 N N . ALA A 1 271 ? 13.367 -6.950 -4.947 1.00 95.38 271 ALA A N 1
ATOM 2038 C CA . ALA A 1 271 ? 12.909 -6.004 -3.931 1.00 95.38 271 ALA A CA 1
ATOM 2039 C C . ALA A 1 271 ? 12.649 -6.700 -2.583 1.00 95.38 271 ALA A C 1
ATOM 2041 O O . ALA A 1 271 ? 13.065 -6.199 -1.538 1.00 95.38 271 ALA A O 1
ATOM 2042 N N . LEU A 1 272 ? 12.046 -7.893 -2.599 1.00 94.69 272 LEU A N 1
ATOM 2043 C CA . LEU A 1 272 ? 11.836 -8.696 -1.392 1.00 94.69 272 LEU A CA 1
ATOM 2044 C C . LEU A 1 272 ? 13.159 -9.084 -0.711 1.00 94.69 272 LEU A C 1
ATOM 2046 O O . LEU A 1 272 ? 13.278 -8.981 0.512 1.00 94.69 272 LEU A O 1
ATOM 2050 N N . LEU A 1 273 ? 14.169 -9.491 -1.484 1.00 96.31 273 LEU A N 1
ATOM 2051 C CA . LEU A 1 273 ? 15.498 -9.819 -0.959 1.00 96.31 273 LEU A CA 1
ATOM 2052 C C . LEU A 1 273 ? 16.190 -8.600 -0.341 1.00 96.31 273 LEU A C 1
ATOM 2054 O O . LEU A 1 273 ? 16.812 -8.732 0.713 1.00 96.31 273 LEU A O 1
ATOM 2058 N N . LEU A 1 274 ? 16.054 -7.419 -0.949 1.00 96.00 274 LEU A N 1
ATOM 2059 C CA . LEU A 1 274 ? 16.586 -6.169 -0.399 1.00 96.00 274 LEU A CA 1
ATOM 2060 C C . LEU A 1 274 ? 15.923 -5.820 0.941 1.00 96.00 274 LEU A C 1
ATOM 2062 O O . LEU A 1 274 ? 16.622 -5.514 1.907 1.00 96.00 274 LEU A O 1
ATOM 2066 N N . ILE A 1 275 ? 14.595 -5.939 1.038 1.00 95.62 275 ILE A N 1
ATOM 2067 C CA . ILE A 1 275 ? 13.856 -5.732 2.296 1.00 95.62 275 ILE A CA 1
ATOM 2068 C C . ILE A 1 275 ? 14.331 -6.728 3.364 1.00 95.62 275 ILE A C 1
ATOM 2070 O O . ILE A 1 275 ? 14.626 -6.335 4.494 1.00 95.62 275 ILE A O 1
ATOM 2074 N N . ALA A 1 276 ? 14.468 -8.009 3.009 1.00 94.56 276 ALA A N 1
ATOM 2075 C CA . ALA A 1 276 ? 14.946 -9.046 3.922 1.00 94.56 276 ALA A CA 1
ATOM 2076 C C . ALA A 1 276 ? 16.400 -8.817 4.374 1.00 94.56 276 ALA A C 1
ATOM 2078 O O . ALA A 1 276 ? 16.746 -9.107 5.522 1.00 94.56 276 ALA A O 1
ATOM 2079 N N . ALA A 1 277 ? 17.256 -8.285 3.499 1.00 95.12 277 ALA A N 1
ATOM 2080 C CA . ALA A 1 277 ? 18.624 -7.911 3.845 1.00 95.12 277 ALA A CA 1
ATOM 2081 C C . ALA A 1 277 ? 18.649 -6.761 4.864 1.00 95.12 277 ALA A C 1
ATOM 2083 O O . ALA A 1 277 ? 19.380 -6.847 5.852 1.00 95.12 277 ALA A O 1
ATOM 2084 N N . VAL A 1 278 ? 17.809 -5.736 4.678 1.00 94.00 278 VAL A N 1
ATOM 2085 C CA . VAL A 1 278 ? 17.649 -4.633 5.643 1.00 94.00 278 VAL A CA 1
ATOM 2086 C C . VAL A 1 278 ? 17.147 -5.153 6.991 1.00 94.00 278 VAL A C 1
ATOM 2088 O O . VAL A 1 278 ? 17.710 -4.803 8.032 1.00 94.00 278 VAL A O 1
ATOM 2091 N N . ASP A 1 279 ? 16.143 -6.033 6.995 1.00 93.25 279 ASP A N 1
ATOM 2092 C CA . ASP A 1 279 ? 15.637 -6.631 8.233 1.00 93.25 279 ASP A CA 1
ATOM 2093 C C . ASP A 1 279 ? 16.730 -7.418 8.975 1.00 93.25 279 ASP A C 1
ATOM 2095 O O . ASP A 1 279 ? 16.964 -7.190 10.169 1.00 93.25 279 ASP A O 1
ATOM 2099 N N . ARG A 1 280 ? 17.470 -8.285 8.272 1.00 91.94 280 ARG A N 1
ATOM 2100 C CA . ARG A 1 280 ? 18.571 -9.056 8.870 1.00 91.94 280 ARG A CA 1
ATOM 2101 C C . ARG A 1 280 ? 19.682 -8.165 9.409 1.00 91.94 280 ARG A C 1
ATOM 2103 O O . ARG A 1 280 ? 20.115 -8.380 10.540 1.00 91.94 280 ARG A O 1
ATOM 2110 N N . ALA A 1 281 ? 20.104 -7.157 8.649 1.00 90.50 281 ALA A N 1
ATOM 2111 C CA . ALA A 1 281 ? 21.124 -6.207 9.086 1.00 90.50 281 ALA A CA 1
ATOM 2112 C C . ALA A 1 281 ? 20.686 -5.457 10.356 1.00 90.50 281 ALA A C 1
ATOM 2114 O O . ALA A 1 281 ? 21.456 -5.350 11.309 1.00 90.50 281 ALA A O 1
ATOM 2115 N N . SER A 1 282 ? 19.421 -5.025 10.417 1.00 88.88 282 SER A N 1
ATOM 2116 C CA . SER A 1 282 ? 18.864 -4.357 11.601 1.00 88.88 282 SER A CA 1
ATOM 2117 C C . SER A 1 282 ? 18.799 -5.269 12.831 1.00 88.88 282 SER A C 1
ATOM 2119 O O . SER A 1 282 ? 18.983 -4.817 13.957 1.00 88.88 282 SER A O 1
ATOM 2121 N N . SER A 1 283 ? 18.568 -6.566 12.620 1.00 83.31 283 SER A N 1
ATOM 2122 C CA . SER A 1 283 ? 18.457 -7.571 13.686 1.00 83.31 283 SER A CA 1
ATOM 2123 C C . SER A 1 283 ? 19.808 -7.983 14.255 1.00 83.31 283 SER A C 1
ATOM 2125 O O . SER A 1 283 ? 19.904 -8.339 15.428 1.00 83.31 283 SER A O 1
ATOM 2127 N N . ALA A 1 284 ? 20.845 -7.945 13.418 1.00 80.50 284 ALA A N 1
ATOM 2128 C CA . ALA A 1 284 ? 22.218 -8.218 13.811 1.00 80.50 284 ALA A CA 1
ATOM 2129 C C . ALA A 1 284 ? 22.850 -7.055 14.597 1.00 80.50 284 ALA A C 1
ATOM 2131 O O . ALA A 1 284 ? 23.857 -7.267 15.267 1.00 80.50 284 ALA A O 1
ATOM 2132 N N . TRP A 1 285 ? 22.266 -5.848 14.550 1.00 71.38 285 TRP A N 1
ATOM 2133 C CA . TRP A 1 285 ? 22.793 -4.664 15.229 1.00 71.38 285 TRP A CA 1
ATOM 2134 C C . TRP A 1 285 ? 22.565 -4.723 16.757 1.00 71.38 285 TRP A C 1
ATOM 2136 O O . TRP A 1 285 ? 21.426 -4.589 17.221 1.00 71.38 285 TRP A O 1
ATOM 2146 N N . PRO A 1 286 ? 23.620 -4.858 17.589 1.00 57.97 286 PRO A N 1
ATOM 2147 C CA . PRO A 1 286 ? 23.479 -5.037 19.040 1.00 57.97 286 PRO A CA 1
ATOM 2148 C C . PRO A 1 286 ? 22.853 -3.831 19.761 1.00 57.97 286 PRO A C 1
ATOM 2150 O O . PRO A 1 286 ? 22.197 -3.994 20.789 1.00 57.97 286 PRO A O 1
ATOM 2153 N N . GLY A 1 287 ? 22.997 -2.623 19.201 1.00 55.75 287 GLY A N 1
ATOM 2154 C CA . GLY A 1 287 ? 22.501 -1.370 19.787 1.00 55.75 287 GLY A CA 1
ATOM 2155 C C . GLY A 1 287 ? 20.972 -1.227 19.844 1.00 55.75 287 GLY A C 1
ATOM 2156 O O . GLY A 1 287 ? 20.478 -0.329 20.515 1.00 55.75 287 GLY A O 1
ATOM 2157 N N . GLY A 1 288 ? 20.210 -2.112 19.187 1.00 49.91 288 GLY A N 1
ATOM 2158 C CA . GLY A 1 288 ? 18.740 -2.108 19.218 1.00 49.91 288 GLY A CA 1
ATOM 2159 C C . GLY A 1 288 ? 18.121 -2.864 20.401 1.00 49.91 288 GLY A C 1
ATOM 2160 O O . GLY A 1 288 ? 16.925 -2.731 20.654 1.00 49.91 288 GLY A O 1
ATOM 2161 N N . ARG A 1 289 ? 18.914 -3.645 21.151 1.00 50.69 289 ARG A N 1
ATOM 2162 C CA . ARG A 1 289 ? 18.418 -4.421 22.305 1.00 50.69 289 ARG A CA 1
ATOM 2163 C C . ARG A 1 289 ? 18.175 -3.566 23.554 1.00 50.69 289 ARG A C 1
ATOM 2165 O O . ARG A 1 289 ? 17.368 -3.951 24.391 1.00 50.69 289 ARG A O 1
ATOM 2172 N N . ALA A 1 290 ? 18.815 -2.400 23.662 1.00 45.44 290 ALA A N 1
ATOM 2173 C CA . ALA A 1 290 ? 18.713 -1.532 24.839 1.00 45.44 290 ALA A CA 1
ATOM 2174 C C . ALA A 1 290 ? 17.400 -0.722 24.912 1.00 45.44 290 ALA A C 1
ATOM 2176 O O . ALA A 1 290 ? 17.001 -0.311 25.996 1.00 45.44 290 ALA A O 1
ATOM 2177 N N . GLY A 1 291 ? 16.700 -0.521 23.787 1.00 42.38 291 GLY A N 1
ATOM 2178 C CA . GLY A 1 291 ? 15.459 0.270 23.735 1.00 42.38 291 GLY A CA 1
ATOM 2179 C C . GLY A 1 291 ? 14.159 -0.527 23.902 1.00 42.38 291 GLY A C 1
ATOM 2180 O O . GLY A 1 291 ? 13.097 0.070 24.017 1.00 42.38 291 GLY A O 1
ATOM 2181 N N . ALA A 1 292 ? 14.213 -1.864 23.903 1.00 45.25 292 ALA A N 1
ATOM 2182 C CA . ALA A 1 292 ? 13.018 -2.719 23.942 1.00 45.25 292 ALA A CA 1
ATOM 2183 C C . ALA A 1 292 ? 12.580 -3.130 25.363 1.00 45.25 292 ALA A C 1
ATOM 2185 O O . ALA A 1 292 ? 11.527 -3.739 25.517 1.00 45.25 292 ALA A O 1
ATOM 2186 N N . VAL A 1 293 ? 13.369 -2.806 26.395 1.00 45.59 293 VAL A N 1
ATOM 2187 C CA . VAL A 1 293 ? 13.064 -3.140 27.804 1.00 45.59 293 VAL A CA 1
ATOM 2188 C C . VAL A 1 293 ? 12.404 -1.967 28.546 1.00 45.59 293 VAL A C 1
ATOM 2190 O O . VAL A 1 293 ? 11.831 -2.154 29.614 1.00 45.59 293 VAL A O 1
ATOM 2193 N N . ALA A 1 294 ? 12.408 -0.761 27.973 1.00 42.91 294 ALA A N 1
ATOM 2194 C CA . ALA A 1 294 ? 11.886 0.438 28.619 1.00 42.91 294 ALA A CA 1
ATOM 2195 C C . ALA A 1 294 ? 10.875 1.157 27.716 1.00 42.91 294 ALA A C 1
ATOM 2197 O O . ALA A 1 294 ? 11.216 2.136 27.059 1.00 42.91 294 ALA A O 1
ATOM 2198 N N . GLY A 1 295 ? 9.626 0.681 27.681 1.00 42.16 295 GLY A N 1
ATOM 2199 C CA . GLY A 1 295 ? 8.534 1.512 27.166 1.00 42.16 295 GLY A CA 1
ATOM 2200 C C . GLY A 1 295 ? 7.358 0.801 26.510 1.00 42.16 295 GLY A C 1
ATOM 2201 O O . GLY A 1 295 ? 7.087 1.058 25.346 1.00 42.16 295 GLY A O 1
ATOM 2202 N N . GLU A 1 296 ? 6.598 0.015 27.272 1.00 31.77 296 GLU A N 1
ATOM 2203 C CA . GLU A 1 296 ? 5.133 0.016 27.149 1.00 31.77 296 GLU A CA 1
ATOM 2204 C C . GLU A 1 296 ? 4.527 -0.072 28.560 1.00 31.77 296 GLU A C 1
ATOM 2206 O O . GLU A 1 296 ? 4.766 -1.055 29.263 1.00 31.77 296 GLU A O 1
ATOM 2211 N N . PRO A 1 297 ? 3.733 0.916 29.011 1.00 39.09 297 PRO A N 1
ATOM 2212 C CA . PRO A 1 297 ? 2.629 0.636 29.906 1.00 39.09 297 PRO A CA 1
ATOM 2213 C C . PRO A 1 297 ? 1.422 0.178 29.065 1.00 39.09 297 PRO A C 1
ATOM 2215 O O . PRO A 1 297 ? 1.018 0.872 28.136 1.00 39.09 297 PRO A O 1
ATOM 2218 N N . VAL A 1 298 ? 0.914 -1.011 29.407 1.00 41.38 298 VAL A N 1
ATOM 2219 C CA . VAL A 1 298 ? -0.459 -1.563 29.264 1.00 41.38 298 VAL A CA 1
ATOM 2220 C C . VAL A 1 298 ? -1.449 -0.850 28.329 1.00 41.38 298 VAL A C 1
ATOM 2222 O O . VAL A 1 298 ? -1.853 0.297 28.627 1.00 41.38 298 VAL A O 1
#

Secondary structure (DSSP, 8-state):
-------------SS-HHHHHHHHHHHHHHHHHHHHHHHHHHHHHHH-GGGGGGGGHHHHHHHHHHHTHHHHHTS-----THHHHHHHHHHHHHHHHHHTT-HHHHHHHHHHHHHHHHHHHT-HHHHHHTHHHHHHHHHTSPPPHHHHHHHHHHHHHHHHHHHHHHHHHTT---EEETTEEEETTEEEE--GGGSSHHHHHHHHHHHHHHHHHH-SSHHHHHHHHHHHHHHHHHHHHHHHHHHHHHHHHH-HHHHHSHHHHHHHHHHHHHHHHHHHHHHHHHHH-GGGSTTSSS----

Foldseek 3Di:
DDDDDPPPPPDDDFPPPVLVVVVVVLVVVLCVLCVVLVVVLVVC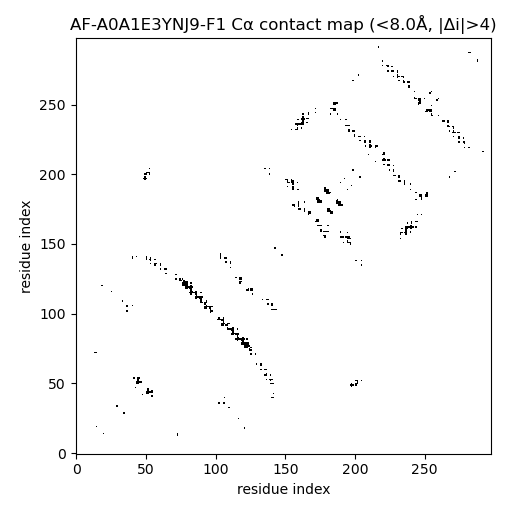LVPPLLLVLLVVLVVVLVVVCVVCVVVLRPDAFDADPVLVVLLVVLVVLLVVCVVVVNSLSVQVSSLSNVLSSCCRGRRPVSCVVSVLSSVSSNLSRDDDPVVLCVQQQVLLQLLCVLLVVVCVVVVFDWDDDRQWIDGPQAIDGCDSLLSLSSLLSNQLSVLQVCCVPPPQDPVLSVQLNVLLVVLSSNLSSVLSNVLSVCCNPPNNCRSVDPVV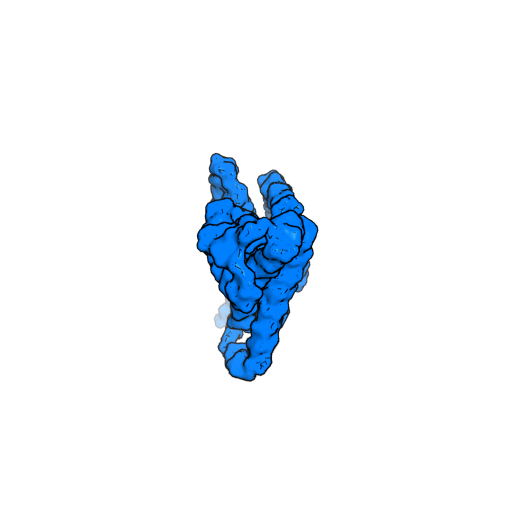VVSSVVSSVSSVVSSVVSSVVVVPDPVVVVPNVDDDDD

pLDDT: mean 87.64, std 15.79, range [31.77, 98.31]

Mean predicted aligned error: 7.82 Å

Radius of gyration: 24.66 Å; Cα contacts (8 Å, |Δi|>4): 348; chains: 1; bounding box: 58×27×94 Å